Protein AF-A0A2N2H3G0-F1 (afdb_monomer_lite)

Structure (mmCIF, N/CA/C/O backbone):
data_AF-A0A2N2H3G0-F1
#
_entry.id   AF-A0A2N2H3G0-F1
#
loop_
_atom_site.group_PDB
_atom_site.id
_atom_site.type_symbol
_atom_site.label_atom_id
_atom_site.label_alt_id
_atom_site.label_comp_id
_atom_site.label_asym_id
_atom_site.label_entity_id
_atom_site.label_seq_id
_atom_site.pdbx_PDB_ins_code
_atom_site.Cartn_x
_atom_site.Cartn_y
_atom_site.Cartn_z
_atom_site.occupancy
_atom_site.B_iso_or_equiv
_atom_site.auth_seq_id
_atom_site.auth_comp_id
_atom_site.auth_asym_id
_atom_site.auth_atom_id
_atom_site.pdbx_PDB_model_num
ATOM 1 N N . MET A 1 1 ? 24.346 -6.626 -48.710 1.00 54.50 1 MET A N 1
ATOM 2 C CA . MET A 1 1 ? 23.182 -7.271 -48.057 1.00 54.50 1 MET A CA 1
ATOM 3 C C . MET A 1 1 ? 23.182 -7.089 -46.527 1.00 54.50 1 MET A C 1
ATOM 5 O O . MET A 1 1 ? 22.191 -6.611 -45.992 1.00 54.50 1 MET A O 1
ATOM 9 N N . PHE A 1 2 ? 24.304 -7.324 -45.831 1.00 54.75 2 PHE A N 1
ATOM 10 C CA . PHE A 1 2 ? 24.435 -7.220 -44.359 1.00 54.75 2 PHE A CA 1
ATOM 11 C C . PHE A 1 2 ? 24.051 -5.850 -43.740 1.00 54.75 2 PHE A C 1
ATOM 13 O O . PHE A 1 2 ? 23.330 -5.788 -42.749 1.00 54.75 2 PHE A O 1
ATOM 20 N N . ARG A 1 3 ? 24.437 -4.725 -44.366 1.00 60.06 3 ARG A N 1
ATOM 21 C CA . ARG A 1 3 ? 24.127 -3.359 -43.878 1.00 60.06 3 ARG A CA 1
ATOM 22 C C . ARG A 1 3 ? 22.628 -3.019 -43.811 1.00 60.06 3 ARG A C 1
ATOM 24 O O . ARG A 1 3 ? 22.236 -2.184 -43.002 1.00 60.06 3 ARG A O 1
ATOM 31 N N . TRP A 1 4 ? 21.796 -3.615 -44.666 1.00 61.97 4 TRP A N 1
ATOM 32 C CA . TRP A 1 4 ? 20.360 -3.303 -44.728 1.00 61.97 4 TRP A CA 1
ATOM 33 C C . TRP A 1 4 ? 19.578 -4.039 -43.633 1.00 61.97 4 TRP A C 1
ATOM 35 O O . TRP A 1 4 ? 18.729 -3.451 -42.970 1.00 61.97 4 TRP A O 1
ATOM 45 N N . ILE A 1 5 ? 19.964 -5.289 -43.367 1.00 63.38 5 ILE A N 1
ATOM 46 C CA . ILE A 1 5 ? 19.429 -6.121 -42.284 1.00 63.38 5 ILE A CA 1
ATOM 47 C C . ILE A 1 5 ? 19.729 -5.485 -40.917 1.00 63.38 5 ILE A C 1
ATOM 49 O O . ILE A 1 5 ? 18.815 -5.284 -40.122 1.00 63.38 5 ILE A O 1
ATOM 53 N N . VAL A 1 6 ? 20.971 -5.044 -40.680 1.00 63.66 6 VAL A N 1
ATOM 54 C CA . VAL A 1 6 ? 21.356 -4.327 -39.445 1.00 63.66 6 VAL A CA 1
ATOM 55 C C . VAL A 1 6 ? 20.538 -3.041 -39.251 1.00 63.66 6 VAL A C 1
ATOM 57 O O . VAL A 1 6 ? 20.084 -2.758 -38.144 1.00 63.66 6 VAL A O 1
ATOM 60 N N . ARG A 1 7 ? 20.274 -2.281 -40.325 1.00 66.69 7 ARG A N 1
ATOM 61 C CA . ARG A 1 7 ? 19.413 -1.084 -40.268 1.00 66.69 7 ARG A CA 1
ATOM 62 C C . ARG A 1 7 ? 17.965 -1.412 -39.903 1.00 66.69 7 ARG A C 1
ATOM 64 O O . ARG A 1 7 ? 17.345 -0.626 -39.192 1.00 66.69 7 ARG A O 1
ATOM 71 N N . LEU A 1 8 ? 17.422 -2.537 -40.368 1.00 66.00 8 LEU A N 1
ATOM 72 C CA . LEU A 1 8 ? 16.073 -2.974 -40.002 1.00 66.00 8 LEU A CA 1
ATOM 73 C C . LEU A 1 8 ? 15.983 -3.384 -38.529 1.00 66.00 8 LEU A C 1
ATOM 75 O O . LEU A 1 8 ? 15.052 -2.955 -37.850 1.00 66.00 8 LEU A O 1
ATOM 79 N N . PHE A 1 9 ? 16.956 -4.147 -38.020 1.00 64.31 9 PHE A N 1
ATOM 80 C CA . PHE A 1 9 ? 17.019 -4.498 -36.596 1.00 64.31 9 PHE A CA 1
ATOM 81 C C . PHE A 1 9 ? 17.152 -3.254 -35.714 1.00 64.31 9 PHE A C 1
ATOM 83 O O . PHE A 1 9 ? 16.414 -3.107 -34.742 1.00 64.31 9 PHE A O 1
ATOM 90 N N . TYR A 1 10 ? 18.009 -2.309 -36.105 1.00 70.88 10 TYR A N 1
ATOM 91 C CA . TYR A 1 10 ? 18.178 -1.049 -35.386 1.00 70.88 10 TYR A CA 1
ATOM 92 C C . TYR A 1 10 ? 16.898 -0.199 -35.386 1.00 70.88 10 TYR A C 1
ATOM 94 O O . TYR A 1 10 ? 16.475 0.270 -34.336 1.00 70.88 10 TYR A O 1
ATOM 102 N N . ARG A 1 11 ? 16.215 -0.061 -36.533 1.00 76.81 11 ARG A N 1
ATOM 103 C CA . ARG A 1 11 ? 14.926 0.655 -36.617 1.00 76.81 11 ARG A CA 1
ATOM 104 C C . ARG A 1 11 ? 13.838 0.006 -35.760 1.00 76.81 11 ARG A C 1
ATOM 106 O O . ARG A 1 11 ? 13.078 0.720 -35.114 1.00 76.81 11 ARG A O 1
ATOM 113 N N . LYS A 1 12 ? 13.771 -1.331 -35.732 1.00 79.06 12 LYS A N 1
ATOM 114 C CA . LYS A 1 12 ? 12.843 -2.062 -34.855 1.00 79.06 12 LYS A CA 1
ATOM 115 C C . LYS A 1 12 ? 13.166 -1.823 -33.376 1.00 79.06 12 LYS A C 1
ATOM 117 O O . LYS A 1 12 ? 12.241 -1.566 -32.613 1.00 79.06 12 LYS A O 1
ATOM 122 N N . LYS A 1 13 ? 14.449 -1.845 -32.985 1.00 78.62 13 LYS A N 1
ATOM 123 C CA . LYS A 1 13 ? 14.896 -1.533 -31.615 1.00 78.62 13 LYS A CA 1
ATOM 124 C C . LYS A 1 13 ? 14.513 -0.108 -31.204 1.00 78.62 13 LYS A C 1
ATOM 126 O O . LYS A 1 13 ? 13.869 0.061 -30.176 1.00 78.62 13 LYS A O 1
ATOM 131 N N . VAL A 1 14 ? 14.830 0.898 -32.025 1.00 82.62 14 VAL A N 1
ATOM 132 C CA . VAL A 1 14 ? 14.500 2.309 -31.740 1.00 82.62 14 VAL A CA 1
ATOM 133 C C . VAL A 1 14 ? 12.996 2.497 -31.550 1.00 82.62 14 VAL A C 1
ATOM 135 O O . VAL A 1 14 ? 12.582 3.010 -30.516 1.00 82.62 14 VAL A O 1
ATOM 138 N N . ARG A 1 15 ? 12.173 1.983 -32.473 1.00 84.56 15 ARG A N 1
ATOM 139 C CA . ARG A 1 15 ? 10.710 2.087 -32.367 1.00 84.56 15 ARG A CA 1
ATOM 140 C C . ARG A 1 15 ? 10.160 1.421 -31.102 1.00 84.56 15 ARG A C 1
ATOM 142 O O . ARG A 1 15 ? 9.230 1.939 -30.496 1.00 84.56 15 ARG A O 1
ATOM 149 N N . ARG A 1 16 ? 10.723 0.282 -30.680 1.00 84.75 16 ARG A N 1
ATOM 150 C CA . ARG A 1 16 ? 10.332 -0.361 -29.414 1.00 84.75 16 ARG A CA 1
ATOM 151 C C . ARG A 1 16 ? 10.679 0.505 -28.210 1.00 84.75 16 ARG A C 1
ATOM 153 O O . ARG A 1 16 ? 9.843 0.647 -27.328 1.00 84.75 16 ARG A O 1
ATOM 160 N N . ILE A 1 17 ? 11.873 1.093 -28.176 1.00 85.38 17 ILE A N 1
ATOM 161 C CA . ILE A 1 17 ? 12.280 1.996 -27.089 1.00 85.38 17 ILE A CA 1
ATOM 162 C C . ILE A 1 17 ? 11.361 3.224 -27.047 1.00 85.38 17 ILE A C 1
ATOM 164 O O . ILE A 1 17 ? 10.883 3.581 -25.976 1.00 85.38 17 ILE A O 1
ATOM 168 N N . GLU A 1 18 ? 11.045 3.821 -28.197 1.00 88.81 18 GLU A N 1
ATOM 169 C CA . GLU A 1 18 ? 10.088 4.932 -28.297 1.00 88.81 18 GLU A CA 1
ATOM 170 C C . GLU A 1 18 ? 8.696 4.537 -27.784 1.00 88.81 18 GLU A C 1
ATOM 172 O O . GLU A 1 18 ? 8.096 5.270 -26.997 1.00 88.81 18 GLU A O 1
ATOM 177 N N . ASN A 1 19 ? 8.203 3.352 -28.159 1.00 91.44 19 ASN A N 1
ATOM 178 C CA . ASN A 1 19 ? 6.940 2.822 -27.651 1.00 91.44 19 ASN A CA 1
ATOM 179 C C . ASN A 1 19 ? 6.975 2.588 -26.132 1.00 91.44 19 ASN A C 1
ATOM 181 O O . ASN A 1 19 ? 6.006 2.910 -25.454 1.00 91.44 19 ASN A O 1
ATOM 185 N N . MET A 1 20 ? 8.074 2.059 -25.583 1.00 92.12 20 MET A N 1
ATOM 186 C CA . MET A 1 20 ? 8.244 1.871 -24.135 1.00 92.12 20 MET A CA 1
ATOM 187 C C . MET A 1 20 ? 8.254 3.208 -23.385 1.00 92.12 20 MET A C 1
ATOM 189 O O . MET A 1 20 ? 7.587 3.340 -22.361 1.00 92.12 20 MET A O 1
ATOM 193 N N . SER A 1 21 ? 8.939 4.222 -23.916 1.00 91.50 21 SER A N 1
ATOM 194 C CA . SER A 1 21 ? 8.915 5.580 -23.361 1.00 91.50 21 SER A CA 1
ATOM 195 C C . SER A 1 21 ? 7.511 6.188 -23.407 1.00 91.50 21 SER A C 1
ATOM 197 O O . SER A 1 21 ? 7.057 6.771 -22.426 1.00 91.50 21 SER A O 1
ATOM 199 N N . ARG A 1 22 ? 6.783 6.004 -24.515 1.00 94.00 22 ARG A N 1
ATOM 200 C CA . ARG A 1 22 ? 5.390 6.453 -24.634 1.00 94.00 22 ARG A CA 1
ATOM 201 C C . ARG A 1 22 ? 4.460 5.697 -23.683 1.00 94.00 22 ARG A C 1
ATOM 203 O O . ARG A 1 22 ? 3.566 6.308 -23.110 1.00 94.00 22 ARG A O 1
ATOM 210 N N . ALA A 1 23 ? 4.681 4.401 -23.469 1.00 94.06 23 ALA A N 1
ATOM 211 C CA . ALA A 1 23 ? 3.927 3.626 -22.489 1.00 94.06 23 ALA A CA 1
ATOM 212 C C . ALA A 1 23 ? 4.139 4.172 -21.068 1.00 94.06 23 ALA A C 1
ATOM 214 O O . ALA A 1 23 ? 3.165 4.346 -20.347 1.00 94.06 23 ALA A O 1
ATOM 215 N N . LEU A 1 24 ? 5.372 4.527 -20.688 1.00 93.12 24 LEU A N 1
ATOM 216 C CA . LEU A 1 24 ? 5.650 5.178 -19.400 1.00 93.12 24 LEU A CA 1
ATOM 217 C C . LEU A 1 24 ? 4.935 6.529 -19.250 1.00 93.12 24 LEU A C 1
ATOM 219 O O . LEU A 1 24 ? 4.401 6.816 -18.182 1.00 93.12 24 LEU A O 1
ATOM 223 N N . GLN A 1 25 ? 4.876 7.336 -20.312 1.00 94.25 25 GLN A N 1
ATOM 224 C CA . GLN A 1 25 ? 4.127 8.599 -20.297 1.00 94.25 25 GLN A CA 1
ATOM 225 C C . GLN A 1 25 ? 2.622 8.370 -20.101 1.00 94.25 25 GLN A C 1
ATOM 227 O O . GLN A 1 25 ? 2.011 9.037 -19.270 1.00 94.25 25 GLN A O 1
ATOM 232 N N . LEU A 1 26 ? 2.038 7.403 -20.816 1.00 95.31 26 LEU A N 1
ATOM 233 C CA . LEU A 1 26 ? 0.625 7.034 -20.671 1.00 95.31 26 LEU A CA 1
ATOM 234 C C . LEU A 1 26 ? 0.316 6.513 -19.261 1.00 95.31 26 LEU A C 1
ATOM 236 O O . LEU A 1 26 ? -0.705 6.878 -18.685 1.00 95.31 26 LEU A O 1
ATOM 240 N N . ILE A 1 27 ? 1.229 5.729 -18.678 1.00 93.75 27 ILE A N 1
ATOM 241 C CA . ILE A 1 27 ? 1.143 5.291 -17.280 1.00 93.75 27 ILE A CA 1
ATOM 242 C C . ILE A 1 27 ? 1.094 6.503 -16.338 1.00 93.75 27 ILE A C 1
ATOM 244 O O . ILE A 1 27 ? 0.202 6.580 -15.496 1.00 93.75 27 ILE A O 1
ATOM 248 N N . GLY A 1 28 ? 1.999 7.474 -16.506 1.00 88.69 28 GLY A N 1
ATOM 249 C CA . GLY A 1 28 ? 2.005 8.706 -15.706 1.00 88.69 28 GLY A CA 1
ATOM 250 C C . GLY A 1 28 ? 0.731 9.547 -15.862 1.00 88.69 28 GLY A C 1
ATOM 251 O O . GLY A 1 28 ? 0.326 10.233 -14.930 1.00 88.69 28 GLY A O 1
ATOM 252 N N . GLN A 1 29 ? 0.063 9.448 -17.013 1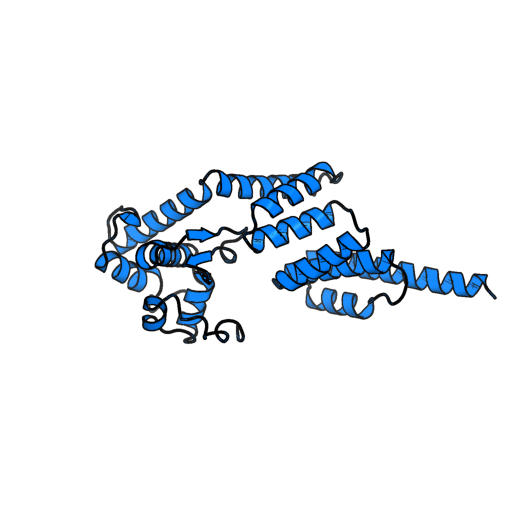.00 93.44 29 GLN A N 1
ATOM 253 C CA . GLN A 1 29 ? -1.222 10.094 -17.306 1.00 93.44 29 GLN A CA 1
ATOM 254 C C . GLN A 1 29 ? -2.443 9.264 -16.874 1.00 93.44 29 GLN A C 1
ATOM 256 O O . GLN A 1 29 ? -3.572 9.684 -17.113 1.00 93.44 29 GLN A O 1
ATOM 261 N N . LYS A 1 30 ? -2.234 8.095 -16.250 1.00 92.19 30 LYS A N 1
ATOM 262 C CA . LYS A 1 30 ? -3.277 7.135 -15.847 1.00 92.19 30 LYS A CA 1
ATOM 263 C C . LYS A 1 30 ? -4.108 6.555 -17.005 1.00 92.19 30 LYS A C 1
ATOM 265 O O . LYS A 1 30 ? -5.134 5.923 -16.764 1.00 92.19 30 LYS A O 1
ATOM 270 N N . ASP A 1 31 ? -3.638 6.654 -18.250 1.00 95.25 31 ASP A N 1
ATOM 271 C CA . ASP A 1 31 ? -4.231 5.942 -19.392 1.00 95.25 31 ASP A CA 1
ATOM 272 C C . ASP A 1 31 ? -3.681 4.507 -19.471 1.00 95.25 31 ASP A C 1
ATOM 274 O O . ASP A 1 31 ? -2.874 4.136 -20.333 1.00 95.25 31 ASP A O 1
ATOM 278 N N . LEU A 1 32 ? -4.106 3.685 -18.507 1.00 94.38 32 LEU A N 1
ATOM 279 C CA . LEU A 1 32 ? -3.627 2.310 -18.349 1.00 94.38 32 LEU A CA 1
ATOM 280 C C . LEU A 1 32 ? -4.038 1.417 -19.529 1.00 94.38 32 LEU A C 1
ATOM 282 O O . LEU A 1 32 ? -3.293 0.518 -19.921 1.00 94.38 32 LEU A O 1
ATOM 286 N N . ARG A 1 33 ? -5.186 1.680 -20.163 1.00 94.44 33 ARG A N 1
ATOM 287 C CA . ARG A 1 33 ? -5.648 0.879 -21.303 1.00 94.44 33 ARG A CA 1
ATOM 288 C C . ARG A 1 33 ? -4.727 1.046 -22.510 1.00 94.44 33 ARG A C 1
ATOM 290 O O . ARG A 1 33 ? -4.294 0.044 -23.085 1.00 94.44 33 ARG A O 1
ATOM 297 N N . ALA A 1 34 ? -4.413 2.288 -22.884 1.00 93.25 34 ALA A N 1
ATOM 298 C CA . ALA A 1 34 ? -3.509 2.551 -23.999 1.00 93.25 34 ALA A CA 1
ATOM 299 C C . ALA A 1 34 ? -2.077 2.096 -23.681 1.00 93.25 34 ALA A C 1
ATOM 301 O O . ALA A 1 34 ? -1.415 1.507 -24.540 1.00 93.25 34 ALA A O 1
ATOM 302 N N . ALA A 1 35 ? -1.616 2.302 -22.441 1.00 94.25 35 ALA A N 1
ATOM 303 C CA . ALA A 1 35 ? -0.314 1.817 -21.994 1.00 94.25 35 ALA A CA 1
ATOM 304 C C . ALA A 1 35 ? -0.197 0.290 -22.128 1.00 94.25 35 ALA A C 1
ATOM 306 O O . ALA A 1 35 ? 0.764 -0.203 -22.720 1.00 94.25 35 ALA A O 1
ATOM 307 N N . GLY A 1 36 ? -1.190 -0.461 -21.641 1.00 92.75 36 GLY A N 1
ATOM 308 C CA . GLY A 1 36 ? -1.209 -1.922 -21.701 1.00 92.75 36 GLY A CA 1
ATOM 309 C C . GLY A 1 36 ? -1.161 -2.462 -23.133 1.00 92.75 36 GLY A C 1
ATOM 310 O O . GLY A 1 36 ? -0.365 -3.358 -23.421 1.00 92.75 36 GLY A O 1
ATOM 311 N N . ALA A 1 37 ? -1.948 -1.881 -24.047 1.00 93.38 37 ALA A N 1
ATOM 312 C CA . ALA A 1 37 ? -1.927 -2.251 -25.464 1.00 93.38 37 ALA A CA 1
ATOM 313 C C . ALA A 1 37 ? -0.542 -2.020 -26.090 1.00 93.38 37 ALA A C 1
ATOM 315 O O . ALA A 1 37 ? 0.031 -2.923 -26.705 1.00 93.38 37 ALA A O 1
ATOM 316 N N . LEU A 1 38 ? 0.047 -0.845 -25.849 1.00 92.75 38 LEU A N 1
ATOM 317 C CA . LEU A 1 38 ? 1.351 -0.483 -26.396 1.00 92.75 38 LEU A CA 1
ATOM 318 C C . LEU A 1 38 ? 2.486 -1.369 -25.857 1.00 92.75 38 LEU A C 1
ATOM 320 O O . LEU A 1 38 ? 3.419 -1.706 -26.596 1.00 92.75 38 LEU A O 1
ATOM 324 N N . ILE A 1 39 ? 2.402 -1.776 -24.585 1.00 92.44 39 ILE A N 1
ATOM 325 C CA . ILE A 1 39 ? 3.347 -2.714 -23.966 1.00 92.44 39 ILE A CA 1
ATOM 326 C C . ILE A 1 39 ? 3.264 -4.086 -24.640 1.00 92.44 39 ILE A C 1
ATOM 328 O O . ILE A 1 39 ? 4.301 -4.641 -25.007 1.00 92.44 39 ILE A O 1
ATOM 332 N N . GLN A 1 40 ? 2.054 -4.615 -24.848 1.00 89.81 40 GLN A N 1
ATOM 333 C CA . GLN A 1 40 ? 1.846 -5.918 -25.493 1.00 89.81 40 GLN A CA 1
ATOM 334 C C . GLN A 1 40 ? 2.380 -5.942 -26.932 1.00 89.81 40 GLN A C 1
ATOM 336 O O . GLN A 1 40 ? 3.105 -6.864 -27.307 1.00 89.81 40 GLN A O 1
ATOM 341 N N . GLU A 1 41 ? 2.097 -4.901 -27.718 1.00 87.31 41 GLU A N 1
ATOM 342 C CA . GLU A 1 41 ? 2.572 -4.769 -29.105 1.00 87.31 41 GLU A CA 1
ATOM 343 C C . GLU A 1 41 ? 4.100 -4.680 -29.221 1.00 87.31 41 GLU A C 1
ATOM 345 O O . GLU A 1 41 ? 4.684 -5.019 -30.251 1.00 87.31 41 GLU A O 1
ATOM 350 N N . SER A 1 42 ? 4.760 -4.217 -28.161 1.00 85.19 42 SER A N 1
ATOM 351 C CA . SER A 1 42 ? 6.193 -3.926 -28.155 1.00 85.19 42 SER A CA 1
ATOM 352 C C . SER A 1 42 ? 7.030 -5.015 -27.483 1.00 85.19 42 SER A C 1
ATOM 354 O O . SER A 1 42 ? 8.211 -4.787 -27.208 1.00 85.19 42 SER A O 1
ATOM 356 N N . ARG A 1 43 ? 6.450 -6.198 -27.231 1.00 84.19 43 ARG A N 1
ATOM 357 C CA . ARG A 1 43 ? 7.144 -7.328 -26.602 1.00 84.19 43 ARG A CA 1
ATOM 358 C C . ARG A 1 43 ? 8.424 -7.686 -27.377 1.00 84.19 43 ARG A C 1
ATOM 360 O O . ARG A 1 43 ? 8.346 -8.073 -28.547 1.00 84.19 43 ARG A O 1
ATOM 367 N N . PRO A 1 44 ? 9.612 -7.583 -26.758 1.00 79.25 44 PRO A N 1
ATOM 368 C CA . PRO A 1 44 ? 10.858 -7.917 -27.428 1.00 79.25 44 PRO A CA 1
ATOM 369 C C . PRO A 1 44 ? 11.023 -9.439 -27.521 1.00 79.25 44 PRO A C 1
ATOM 371 O O . PRO A 1 44 ? 10.780 -10.166 -26.560 1.00 79.25 44 PRO A O 1
ATOM 374 N N . SER A 1 45 ? 11.458 -9.916 -28.686 1.00 72.19 45 SER A N 1
ATOM 375 C CA . SER A 1 45 ? 11.873 -11.308 -28.918 1.00 72.19 45 SER A CA 1
ATOM 376 C C . SER A 1 45 ? 13.395 -11.480 -28.902 1.00 72.19 45 SER A C 1
ATOM 378 O O . SER A 1 45 ? 13.893 -12.600 -28.899 1.00 72.19 45 SER A O 1
ATOM 380 N N . GLU A 1 46 ? 14.140 -10.375 -28.933 1.00 64.00 46 GLU A N 1
ATOM 381 C CA . GLU A 1 46 ? 15.577 -10.338 -29.190 1.00 64.00 46 GLU A CA 1
ATOM 382 C C . GLU A 1 46 ? 16.194 -9.203 -28.351 1.00 64.00 46 GLU A C 1
ATOM 384 O O . GLU A 1 46 ? 15.595 -8.131 -28.258 1.00 64.00 46 GLU A O 1
ATOM 389 N N . PHE A 1 47 ? 17.392 -9.437 -27.795 1.00 67.31 47 PHE A N 1
ATOM 390 C CA . PHE A 1 47 ? 18.219 -8.542 -26.955 1.00 67.31 47 PHE A CA 1
ATOM 391 C C . PHE A 1 47 ? 17.837 -8.419 -25.463 1.00 67.31 47 PHE A C 1
ATOM 393 O O . PHE A 1 47 ? 16.718 -8.067 -25.102 1.00 67.31 47 PHE A O 1
ATOM 400 N N . LEU A 1 48 ? 18.826 -8.651 -24.584 1.00 68.88 48 LEU A N 1
ATOM 401 C CA . LEU A 1 48 ? 18.669 -8.599 -23.120 1.00 68.88 48 LEU A CA 1
ATOM 402 C C . LEU A 1 48 ? 18.352 -7.190 -22.591 1.00 68.88 48 LEU A C 1
ATOM 404 O O . LEU A 1 48 ? 17.549 -7.058 -21.675 1.00 68.88 48 LEU A O 1
ATOM 408 N N . GLU A 1 49 ? 18.943 -6.141 -23.171 1.00 72.06 49 GLU A N 1
ATOM 409 C CA . GLU A 1 49 ? 18.669 -4.744 -22.783 1.00 72.06 49 GLU A CA 1
ATOM 410 C C . GLU A 1 49 ? 17.224 -4.332 -23.089 1.00 72.06 49 GLU A C 1
ATOM 412 O O . GLU A 1 49 ? 16.561 -3.700 -22.270 1.00 72.06 49 GLU A O 1
ATOM 417 N N . ASP A 1 50 ? 16.721 -4.718 -24.265 1.00 80.69 50 ASP A N 1
ATOM 418 C CA . ASP A 1 50 ? 15.334 -4.466 -24.659 1.00 80.69 50 ASP A CA 1
ATOM 419 C C . ASP A 1 50 ? 14.387 -5.218 -23.712 1.00 80.69 50 ASP A C 1
ATOM 421 O O . ASP A 1 50 ? 13.349 -4.691 -23.313 1.00 80.69 50 ASP A O 1
ATOM 425 N N . LEU A 1 51 ? 14.772 -6.434 -23.313 1.00 86.81 51 LEU A N 1
ATOM 426 C CA . LEU A 1 51 ? 14.023 -7.264 -22.380 1.00 86.81 51 LEU A CA 1
ATOM 427 C C . LEU A 1 51 ? 14.009 -6.681 -20.956 1.00 86.81 51 LEU A C 1
ATOM 429 O O . LEU A 1 51 ? 12.967 -6.715 -20.303 1.00 86.81 51 LEU A O 1
ATOM 433 N N . SER A 1 52 ? 15.122 -6.112 -20.482 1.00 92.00 52 SER A N 1
ATOM 434 C CA . SER A 1 52 ? 15.204 -5.502 -19.149 1.00 92.00 52 SER A CA 1
ATOM 435 C C . SER A 1 52 ? 14.365 -4.223 -19.051 1.00 92.00 52 SER A C 1
ATOM 437 O O . SER A 1 52 ? 13.601 -4.072 -18.096 1.00 92.00 52 SER A O 1
ATOM 439 N N . LEU A 1 53 ? 14.407 -3.357 -20.075 1.00 92.06 53 LEU A N 1
ATOM 440 C CA . LEU A 1 53 ? 13.523 -2.191 -20.174 1.00 92.06 53 LEU A CA 1
ATOM 441 C C . LEU A 1 53 ? 12.054 -2.615 -20.278 1.00 92.06 53 LEU A C 1
ATOM 443 O O . LEU A 1 53 ? 11.210 -2.061 -19.577 1.00 92.06 53 LEU A O 1
ATOM 447 N N . TYR A 1 54 ? 11.747 -3.608 -21.116 1.00 93.44 54 TYR A N 1
ATOM 448 C CA . TYR A 1 54 ? 10.389 -4.128 -21.255 1.00 93.44 54 TYR A CA 1
ATOM 449 C C . TYR A 1 54 ? 9.831 -4.601 -19.912 1.00 93.44 54 TYR A C 1
ATOM 451 O O . TYR A 1 54 ? 8.751 -4.167 -19.523 1.00 93.44 54 TYR A O 1
ATOM 459 N N . TYR A 1 55 ? 10.571 -5.432 -19.170 1.00 95.50 55 TYR A N 1
ATOM 460 C CA . TYR A 1 55 ? 10.123 -5.898 -17.858 1.00 95.50 55 TYR A CA 1
ATOM 461 C C . TYR A 1 55 ? 9.990 -4.765 -16.840 1.00 95.50 55 TYR A C 1
ATOM 463 O O . TYR A 1 55 ? 9.049 -4.786 -16.051 1.00 95.50 55 TYR A O 1
ATOM 471 N N . PHE A 1 56 ? 10.848 -3.743 -16.892 1.00 96.69 56 PHE A N 1
ATOM 472 C CA . PHE A 1 56 ? 10.683 -2.561 -16.049 1.00 96.69 56 PHE A CA 1
ATOM 473 C C . PHE A 1 56 ? 9.359 -1.838 -16.339 1.00 96.69 56 PHE A C 1
ATOM 475 O O . PHE A 1 56 ? 8.580 -1.603 -15.416 1.00 96.69 56 PHE A O 1
ATOM 482 N N . VAL A 1 57 ? 9.063 -1.536 -17.609 1.00 96.38 57 VAL A N 1
ATOM 483 C CA . VAL A 1 57 ? 7.813 -0.857 -18.000 1.00 96.38 57 VAL A CA 1
ATOM 484 C C . VAL A 1 57 ? 6.593 -1.715 -17.667 1.00 96.38 57 VAL A C 1
ATOM 486 O O . VAL A 1 57 ? 5.589 -1.206 -17.173 1.00 96.38 57 VAL A O 1
ATOM 489 N N . ARG A 1 58 ? 6.686 -3.032 -17.871 1.00 96.19 58 ARG A N 1
ATOM 490 C CA . ARG A 1 58 ? 5.620 -3.974 -17.516 1.00 96.19 58 ARG A CA 1
ATOM 491 C C . ARG A 1 58 ? 5.391 -4.019 -16.008 1.00 96.19 58 ARG A C 1
ATOM 493 O O . ARG A 1 58 ? 4.245 -4.005 -15.582 1.00 96.19 58 ARG A O 1
ATOM 500 N N . GLY A 1 59 ? 6.457 -4.012 -15.212 1.00 97.12 59 GLY A N 1
ATOM 501 C CA . GLY A 1 59 ? 6.383 -3.929 -13.755 1.00 97.12 59 GLY A CA 1
ATOM 502 C C . GLY A 1 59 ? 5.764 -2.620 -13.266 1.00 97.12 59 GLY A C 1
ATOM 503 O O . GLY A 1 59 ? 4.873 -2.653 -12.426 1.00 97.12 59 GLY A O 1
ATOM 504 N N . ARG A 1 60 ? 6.153 -1.475 -13.851 1.00 96.62 60 ARG A N 1
ATOM 505 C CA . ARG A 1 60 ? 5.505 -0.172 -13.599 1.00 96.62 60 ARG A CA 1
ATOM 506 C C . ARG A 1 60 ? 4.013 -0.210 -13.888 1.00 96.62 60 ARG A C 1
ATOM 508 O O . ARG A 1 60 ? 3.233 0.283 -13.088 1.00 96.62 60 ARG A O 1
ATOM 515 N N . PHE A 1 61 ? 3.630 -0.783 -15.023 1.00 96.88 61 PHE A N 1
ATOM 516 C CA . PHE A 1 61 ? 2.231 -0.908 -15.404 1.00 96.88 61 PHE A CA 1
ATOM 517 C C . PHE A 1 61 ? 1.437 -1.740 -14.388 1.00 96.88 61 PHE A C 1
ATOM 519 O O . PHE A 1 61 ? 0.405 -1.284 -13.916 1.00 96.88 61 PHE A O 1
ATOM 526 N N . GLN A 1 62 ? 1.949 -2.913 -13.994 1.00 96.94 62 GLN A N 1
ATOM 527 C CA . GLN A 1 62 ? 1.294 -3.760 -12.987 1.00 96.94 62 GLN A CA 1
ATOM 528 C C . GLN A 1 62 ? 1.181 -3.062 -11.624 1.00 96.94 62 GLN A C 1
ATOM 530 O O . GLN A 1 62 ? 0.145 -3.160 -10.978 1.00 96.94 62 GLN A O 1
ATOM 535 N N . LEU A 1 63 ? 2.202 -2.296 -11.219 1.00 94.62 63 LEU A N 1
ATOM 536 C CA . LEU A 1 63 ? 2.171 -1.522 -9.974 1.00 94.62 63 LEU A CA 1
ATOM 537 C C . LEU A 1 63 ? 1.014 -0.511 -9.958 1.00 94.62 63 LEU A C 1
ATOM 539 O O . LEU A 1 63 ? 0.366 -0.320 -8.934 1.00 94.62 63 LEU A O 1
ATOM 543 N N . GLU A 1 64 ? 0.748 0.124 -11.096 1.00 93.50 64 GLU A N 1
ATOM 544 C CA . GLU A 1 64 ? -0.322 1.117 -11.255 1.00 93.50 64 GLU A CA 1
ATOM 545 C C . GLU A 1 64 ? -1.701 0.465 -11.396 1.00 93.50 64 GLU A C 1
ATOM 547 O O . GLU A 1 64 ? -2.705 1.074 -11.039 1.00 93.50 64 GLU A O 1
ATOM 552 N N . CYS A 1 65 ? -1.743 -0.787 -11.857 1.00 91.88 65 CYS A N 1
ATOM 553 C CA . CYS A 1 65 ? -2.925 -1.647 -11.814 1.00 91.88 65 CYS A CA 1
ATOM 554 C C . CYS A 1 65 ? -3.177 -2.277 -10.435 1.00 91.88 65 CYS A C 1
ATOM 556 O O . CYS A 1 65 ? -4.147 -3.009 -10.304 1.00 91.88 65 CYS A O 1
ATOM 558 N N . LEU A 1 66 ? -2.341 -2.003 -9.424 1.00 89.94 66 LEU A N 1
ATOM 559 C CA . LEU A 1 66 ? -2.411 -2.611 -8.084 1.00 89.94 66 LEU A CA 1
ATOM 560 C C . LEU A 1 66 ? -2.138 -4.127 -8.048 1.00 89.94 66 LEU A C 1
ATOM 562 O O . LEU A 1 66 ? -2.363 -4.771 -7.030 1.00 89.94 66 LEU A O 1
ATOM 566 N N . GLU A 1 67 ? -1.564 -4.683 -9.113 1.00 93.25 67 GLU A N 1
ATOM 567 C CA . GLU A 1 67 ? -1.157 -6.088 -9.219 1.00 93.25 67 GLU A CA 1
ATOM 568 C C . GLU A 1 67 ? 0.245 -6.261 -8.610 1.00 93.25 67 GLU A C 1
ATOM 570 O O . GLU A 1 67 ? 1.248 -6.416 -9.319 1.00 93.25 67 GLU A O 1
ATOM 575 N N . LEU A 1 68 ? 0.345 -6.125 -7.283 1.00 92.88 68 LEU A N 1
ATOM 576 C CA . LEU A 1 68 ? 1.612 -5.907 -6.573 1.00 92.88 68 LEU A CA 1
ATOM 577 C C . LEU A 1 68 ? 2.602 -7.076 -6.710 1.00 92.88 68 LEU A C 1
ATOM 579 O O . LEU A 1 68 ? 3.789 -6.851 -6.946 1.00 92.88 68 LEU A O 1
ATOM 583 N N . GLU A 1 69 ? 2.145 -8.323 -6.626 1.00 93.12 69 GLU A N 1
ATOM 584 C CA . GLU A 1 69 ? 2.990 -9.514 -6.777 1.00 93.12 69 GLU A CA 1
ATOM 585 C C . GLU A 1 69 ? 3.531 -9.635 -8.207 1.00 93.12 69 GLU A C 1
ATOM 587 O O . GLU A 1 69 ? 4.710 -9.938 -8.428 1.00 93.12 69 GLU A O 1
ATOM 592 N N . ALA A 1 70 ? 2.682 -9.352 -9.200 1.00 94.75 70 ALA A N 1
ATOM 593 C CA . ALA A 1 70 ? 3.087 -9.333 -10.599 1.00 94.75 70 ALA A CA 1
ATOM 594 C C . ALA A 1 70 ? 4.087 -8.197 -10.862 1.00 94.75 70 ALA A C 1
ATOM 596 O O . ALA A 1 70 ? 5.096 -8.403 -11.546 1.00 94.75 70 ALA A O 1
ATOM 597 N N . ALA A 1 71 ? 3.842 -7.014 -10.294 1.00 97.06 71 ALA A N 1
ATOM 598 C CA . ALA A 1 71 ? 4.748 -5.877 -10.364 1.00 97.06 71 ALA A CA 1
ATOM 599 C C . ALA A 1 71 ? 6.121 -6.224 -9.779 1.00 97.06 71 ALA A C 1
ATOM 601 O O . ALA A 1 71 ? 7.136 -6.051 -10.459 1.00 97.06 71 ALA A O 1
ATOM 602 N N . GLU A 1 72 ? 6.158 -6.783 -8.567 1.00 97.19 72 GLU A N 1
ATOM 603 C CA . GLU A 1 72 ? 7.383 -7.234 -7.904 1.00 97.19 72 GLU A CA 1
ATOM 604 C C . GLU A 1 72 ? 8.159 -8.226 -8.782 1.00 97.19 72 GLU A C 1
ATOM 606 O O . GLU A 1 72 ? 9.369 -8.071 -8.981 1.00 97.19 72 GLU A O 1
ATOM 611 N N . CYS A 1 73 ? 7.471 -9.216 -9.358 1.00 97.50 73 CYS A N 1
ATOM 612 C CA . CYS A 1 73 ? 8.080 -10.213 -10.233 1.00 97.50 73 CYS A CA 1
ATOM 613 C C . CYS A 1 73 ? 8.759 -9.571 -11.456 1.00 97.50 73 CYS A C 1
ATOM 615 O O . CYS A 1 73 ? 9.941 -9.816 -11.717 1.00 97.50 73 CYS A O 1
ATOM 617 N N . TYR A 1 74 ? 8.048 -8.706 -12.188 1.00 97.19 74 TYR A N 1
ATOM 618 C CA . TYR A 1 74 ? 8.595 -8.067 -13.389 1.00 97.19 74 TYR A CA 1
ATOM 619 C C . TYR A 1 74 ? 9.725 -7.082 -13.079 1.00 97.19 74 TYR A C 1
ATOM 621 O O . TYR A 1 74 ? 10.724 -7.045 -13.800 1.00 97.19 74 TYR A O 1
ATOM 629 N N . LEU A 1 75 ? 9.617 -6.313 -11.997 1.00 97.88 75 LEU A N 1
ATOM 630 C CA . LEU A 1 75 ? 10.673 -5.385 -11.597 1.00 97.88 75 LEU A CA 1
ATOM 631 C C . LEU A 1 75 ? 11.947 -6.135 -11.164 1.00 97.88 75 LEU A C 1
ATOM 633 O O . LEU A 1 75 ? 13.051 -5.746 -11.552 1.00 97.88 75 LEU A O 1
ATOM 637 N N . ASN A 1 76 ? 11.818 -7.256 -10.447 1.00 97.44 76 ASN A N 1
ATOM 638 C CA . ASN A 1 76 ? 12.959 -8.118 -10.120 1.00 97.44 76 ASN A CA 1
ATOM 639 C C . ASN A 1 76 ? 13.573 -8.774 -11.368 1.00 97.44 76 ASN A C 1
ATOM 641 O O . ASN A 1 76 ? 14.797 -8.867 -11.473 1.00 97.44 76 ASN A O 1
ATOM 645 N N . ALA A 1 77 ? 12.758 -9.168 -12.353 1.00 95.94 77 ALA A N 1
ATOM 646 C CA . ALA A 1 77 ? 13.263 -9.655 -13.636 1.00 95.94 77 ALA A CA 1
ATOM 647 C C . ALA A 1 77 ? 14.078 -8.575 -14.372 1.00 95.94 77 ALA A C 1
ATOM 649 O O . ALA A 1 77 ? 15.175 -8.852 -14.860 1.00 95.94 77 ALA A O 1
ATOM 650 N N . ALA A 1 78 ? 13.599 -7.327 -14.396 1.00 96.06 78 ALA A N 1
ATOM 651 C CA . ALA A 1 78 ? 14.342 -6.203 -14.967 1.00 96.06 78 ALA A CA 1
ATOM 652 C C . ALA A 1 78 ? 15.691 -5.980 -14.258 1.00 96.06 78 ALA A C 1
ATOM 654 O O . ALA A 1 78 ? 16.719 -5.811 -14.921 1.00 96.06 78 ALA A O 1
ATOM 655 N N . PHE A 1 79 ? 15.701 -6.040 -12.921 1.00 96.12 79 PHE A N 1
ATOM 656 C CA . PHE A 1 79 ? 16.916 -5.940 -12.107 1.00 96.12 79 PHE A CA 1
ATOM 657 C C . PHE A 1 79 ? 17.939 -7.036 -12.438 1.00 96.12 79 PHE A C 1
ATOM 659 O O . PHE A 1 79 ? 19.129 -6.746 -12.618 1.00 96.12 79 PHE A O 1
ATOM 666 N N . ALA A 1 80 ? 17.478 -8.289 -12.528 1.00 94.81 80 ALA A N 1
ATOM 667 C CA . ALA A 1 80 ? 18.304 -9.455 -12.837 1.00 94.81 80 ALA A CA 1
ATOM 668 C C . ALA A 1 80 ? 18.908 -9.377 -14.248 1.00 94.81 80 ALA A C 1
ATOM 670 O O . ALA A 1 80 ? 20.043 -9.794 -14.461 1.00 94.81 80 ALA A O 1
ATOM 671 N N . LEU A 1 81 ? 18.186 -8.768 -15.191 1.00 93.50 81 LEU A N 1
ATOM 672 C CA . LEU A 1 81 ? 18.647 -8.508 -16.557 1.00 93.50 81 LEU A CA 1
ATOM 673 C C . LEU A 1 81 ? 19.518 -7.243 -16.687 1.00 93.50 81 LEU A C 1
ATOM 675 O O . LEU A 1 81 ? 19.845 -6.829 -17.798 1.00 93.50 81 LEU A O 1
ATOM 679 N N . GLY A 1 82 ? 19.904 -6.622 -15.569 1.00 92.25 82 GLY A N 1
ATOM 680 C CA . GLY A 1 82 ? 20.877 -5.530 -15.540 1.00 92.25 82 GLY A CA 1
ATOM 681 C C . GLY A 1 82 ? 20.291 -4.122 -15.648 1.00 92.25 82 GLY A C 1
ATOM 682 O O . GLY A 1 82 ? 21.053 -3.161 -15.750 1.00 92.25 82 GLY A O 1
ATOM 683 N N . PHE A 1 83 ? 18.968 -3.945 -15.580 1.00 93.00 83 PHE A N 1
ATOM 684 C CA . PHE A 1 83 ? 18.392 -2.606 -15.459 1.00 93.00 83 PHE A CA 1
ATOM 685 C C . PHE A 1 83 ? 18.685 -2.066 -14.048 1.00 93.00 83 PHE A C 1
ATOM 687 O O . PHE A 1 83 ? 18.181 -2.593 -13.066 1.00 93.00 83 PHE A O 1
ATOM 694 N N . ARG A 1 84 ? 19.556 -1.055 -13.915 1.00 91.75 84 ARG A N 1
ATOM 695 C CA . ARG A 1 84 ? 20.036 -0.527 -12.614 1.00 91.75 84 ARG A CA 1
ATOM 696 C C . ARG A 1 84 ? 19.814 0.981 -12.466 1.00 91.75 84 ARG A C 1
ATOM 698 O O . ARG A 1 84 ? 20.676 1.699 -11.971 1.00 91.75 84 ARG A O 1
ATOM 705 N N . ARG A 1 85 ? 18.668 1.471 -12.944 1.00 91.06 85 ARG A N 1
ATOM 706 C CA . ARG A 1 85 ? 18.318 2.900 -12.896 1.00 91.06 85 ARG A CA 1
ATOM 707 C C . ARG A 1 85 ? 17.614 3.279 -11.583 1.00 91.06 85 ARG A C 1
ATOM 709 O O . ARG A 1 85 ? 16.895 2.435 -11.050 1.00 91.06 85 ARG A O 1
ATOM 716 N N . PRO A 1 86 ? 17.737 4.534 -11.106 1.00 92.44 86 PRO A N 1
ATOM 717 C CA . PRO A 1 86 ? 17.016 5.036 -9.926 1.00 92.44 86 PRO A CA 1
ATOM 718 C C . PRO A 1 86 ? 15.512 4.747 -9.970 1.00 92.44 86 PRO A C 1
ATOM 720 O O . PRO A 1 86 ? 14.965 4.203 -9.014 1.00 92.44 86 PRO A O 1
ATOM 723 N N . ALA A 1 87 ? 14.879 4.971 -11.126 1.00 91.81 87 ALA A N 1
ATOM 724 C CA . ALA A 1 87 ? 13.462 4.697 -11.353 1.00 91.81 87 ALA A CA 1
ATOM 725 C C . ALA A 1 87 ? 13.046 3.239 -11.063 1.00 91.81 87 ALA A C 1
ATOM 727 O O . ALA A 1 87 ? 11.926 2.992 -10.609 1.00 91.81 87 ALA A O 1
ATOM 728 N N . LEU A 1 88 ? 13.933 2.257 -11.279 1.00 95.38 88 LEU A N 1
ATOM 729 C CA . LEU A 1 88 ? 13.658 0.866 -10.906 1.00 95.38 88 LEU A CA 1
ATOM 730 C C . LEU A 1 88 ? 13.610 0.701 -9.391 1.00 95.38 88 LEU A C 1
ATOM 732 O O . LEU A 1 88 ? 12.680 0.085 -8.881 1.00 95.38 88 LEU A O 1
ATOM 736 N N . PHE A 1 89 ? 14.599 1.247 -8.685 1.00 96.50 89 PHE A N 1
ATOM 737 C CA . PHE A 1 89 ? 14.675 1.165 -7.229 1.00 96.50 89 PHE A CA 1
ATOM 738 C C . PHE A 1 89 ? 13.514 1.901 -6.565 1.00 96.50 89 PHE A C 1
ATOM 740 O O . PHE A 1 89 ? 12.919 1.361 -5.640 1.00 96.50 89 PHE A O 1
ATOM 747 N N . LEU A 1 90 ? 13.124 3.064 -7.097 1.00 94.69 90 LEU A N 1
ATOM 748 C CA . LEU A 1 90 ? 11.910 3.768 -6.689 1.00 94.69 90 LEU A CA 1
ATOM 749 C C . LEU A 1 90 ? 10.676 2.868 -6.846 1.00 94.69 90 LEU A C 1
ATOM 751 O O . LEU A 1 90 ? 9.885 2.726 -5.922 1.00 94.69 90 LEU A O 1
ATOM 755 N N . SER A 1 91 ? 10.533 2.211 -7.996 1.00 95.44 91 SER A N 1
ATOM 756 C CA . SER A 1 91 ? 9.369 1.364 -8.289 1.00 95.44 91 SER A CA 1
ATOM 757 C C . SER A 1 91 ? 9.317 0.103 -7.434 1.00 95.44 91 SER A C 1
ATOM 759 O O . SER A 1 91 ? 8.252 -0.253 -6.940 1.00 95.44 91 SER A O 1
ATOM 761 N N . LEU A 1 92 ? 10.460 -0.555 -7.225 1.00 96.75 92 LEU A N 1
ATOM 762 C CA . LEU A 1 92 ? 10.566 -1.678 -6.296 1.00 96.75 92 LEU A CA 1
ATOM 763 C C . LEU A 1 92 ? 10.281 -1.224 -4.864 1.00 96.75 92 LEU A C 1
ATOM 765 O O . LEU A 1 92 ? 9.532 -1.893 -4.166 1.00 96.75 92 LEU A O 1
ATOM 769 N N . GLY A 1 93 ? 10.829 -0.083 -4.438 1.00 95.44 93 GLY A N 1
ATOM 770 C CA . GLY A 1 93 ? 10.606 0.472 -3.105 1.00 95.44 93 GLY A CA 1
ATOM 771 C C . GLY A 1 93 ? 9.131 0.766 -2.842 1.00 95.44 93 GLY A C 1
ATOM 772 O O . GLY A 1 93 ? 8.592 0.319 -1.833 1.00 95.44 93 GLY A O 1
ATOM 773 N N . LEU A 1 94 ? 8.455 1.420 -3.791 1.00 94.31 94 LEU A N 1
ATOM 774 C CA . LEU A 1 94 ? 7.006 1.630 -3.759 1.00 94.31 94 LEU A CA 1
ATOM 775 C C . LEU A 1 94 ? 6.247 0.301 -3.676 1.00 94.31 94 LEU A C 1
ATOM 777 O O . LEU A 1 94 ? 5.418 0.127 -2.791 1.00 94.31 94 LEU A O 1
ATOM 781 N N . CYS A 1 95 ? 6.568 -0.662 -4.543 1.00 95.38 95 CYS A N 1
ATOM 782 C CA . CYS A 1 95 ? 5.936 -1.981 -4.538 1.00 95.38 95 CYS A CA 1
ATOM 783 C C . CYS A 1 95 ? 6.075 -2.682 -3.176 1.00 95.38 95 CYS A C 1
ATOM 785 O O . CYS A 1 95 ? 5.093 -3.183 -2.634 1.00 95.38 95 CYS A O 1
ATOM 787 N N . LYS A 1 96 ? 7.277 -2.677 -2.586 1.00 95.25 96 LYS A N 1
ATOM 788 C CA . LYS A 1 96 ? 7.540 -3.263 -1.262 1.00 95.25 96 LYS A CA 1
ATOM 789 C C . LYS A 1 96 ? 6.777 -2.542 -0.160 1.00 95.25 96 LYS A C 1
ATOM 791 O O . LYS A 1 96 ? 6.253 -3.200 0.734 1.00 95.25 96 LYS A O 1
ATOM 796 N N . ALA A 1 97 ? 6.692 -1.215 -0.227 1.00 92.88 97 ALA A N 1
ATOM 797 C CA . ALA A 1 97 ? 5.968 -0.429 0.760 1.00 92.88 97 ALA A CA 1
ATOM 798 C C . ALA A 1 97 ? 4.469 -0.748 0.735 1.00 92.88 97 ALA A C 1
ATOM 800 O O . ALA A 1 97 ? 3.879 -0.976 1.786 1.00 92.88 97 ALA A O 1
ATOM 801 N N . ARG A 1 98 ? 3.876 -0.862 -0.459 1.00 91.19 98 ARG A N 1
ATOM 802 C CA . ARG A 1 98 ? 2.470 -1.264 -0.629 1.00 91.19 98 ARG A CA 1
ATOM 803 C C . ARG A 1 98 ? 2.202 -2.710 -0.218 1.00 91.19 98 ARG A C 1
ATOM 805 O O . ARG A 1 98 ? 1.160 -3.006 0.349 1.00 91.19 98 ARG A O 1
ATOM 812 N N . LEU A 1 99 ? 3.189 -3.590 -0.387 1.00 91.31 99 LEU A N 1
ATOM 813 C CA . LEU A 1 99 ? 3.197 -4.947 0.177 1.00 91.31 99 LEU A CA 1
ATOM 814 C C . LEU A 1 99 ? 3.488 -4.981 1.692 1.00 91.31 99 LEU A C 1
ATOM 816 O O . LEU A 1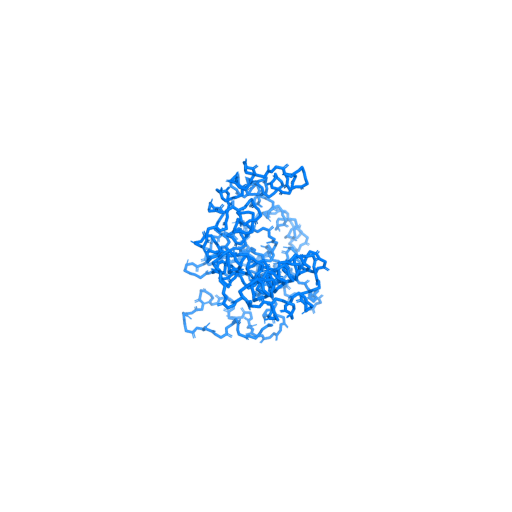 99 ? 3.710 -6.058 2.245 1.00 91.31 99 LEU A O 1
ATOM 820 N N . ARG A 1 100 ? 3.522 -3.824 2.371 1.00 91.81 100 ARG A N 1
ATOM 821 C CA . ARG A 1 100 ? 3.764 -3.675 3.819 1.00 91.81 100 ARG A CA 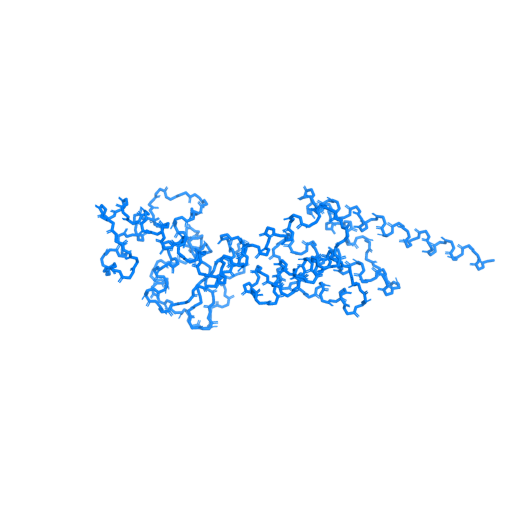1
ATOM 822 C C . ARG A 1 100 ? 5.149 -4.167 4.274 1.00 91.81 100 ARG A C 1
ATOM 824 O O . ARG A 1 100 ? 5.402 -4.362 5.462 1.00 91.81 100 ARG A O 1
ATOM 831 N N . ARG A 1 101 ? 6.101 -4.314 3.342 1.00 92.31 101 ARG A N 1
ATOM 832 C CA . ARG A 1 101 ? 7.509 -4.692 3.583 1.00 92.31 101 ARG A CA 1
ATOM 833 C C . ARG A 1 101 ? 8.380 -3.442 3.728 1.00 92.31 101 ARG A C 1
ATOM 835 O O . ARG A 1 101 ? 9.257 -3.157 2.912 1.00 92.31 101 ARG A O 1
ATOM 842 N N . LEU A 1 102 ? 8.112 -2.668 4.779 1.00 91.44 102 LEU A N 1
ATOM 843 C CA . LEU A 1 102 ? 8.638 -1.304 4.935 1.00 91.44 102 LEU A CA 1
ATOM 844 C C . LEU A 1 102 ? 10.164 -1.222 5.081 1.00 91.44 102 LEU A C 1
ATOM 846 O O . LEU A 1 102 ? 10.760 -0.243 4.640 1.00 91.44 102 LEU A O 1
ATOM 850 N N . GLY A 1 103 ? 10.805 -2.244 5.659 1.00 91.94 103 GLY A N 1
ATOM 851 C CA . GLY A 1 103 ? 12.268 -2.299 5.767 1.00 91.94 103 GLY A CA 1
ATOM 852 C C . GLY A 1 103 ? 12.942 -2.357 4.394 1.00 91.94 103 GLY A C 1
ATOM 853 O O . GLY A 1 103 ? 13.774 -1.512 4.074 1.00 91.94 103 GLY A O 1
ATOM 854 N N . GLU A 1 104 ? 12.506 -3.293 3.547 1.00 95.12 104 GLU A N 1
ATOM 855 C CA . GLU A 1 104 ? 12.998 -3.420 2.169 1.00 95.12 104 GLU A CA 1
ATOM 856 C C . GLU A 1 104 ? 12.682 -2.168 1.342 1.00 95.12 104 GLU A C 1
ATOM 858 O O . GLU A 1 104 ? 13.520 -1.692 0.573 1.00 95.12 104 GLU A O 1
ATOM 863 N N . ALA A 1 105 ? 11.483 -1.605 1.519 1.00 95.50 105 ALA A N 1
ATOM 864 C CA . ALA A 1 105 ? 11.097 -0.366 0.859 1.00 95.50 105 ALA A CA 1
ATOM 865 C C . ALA A 1 105 ? 12.044 0.789 1.204 1.00 95.50 105 ALA A C 1
ATOM 867 O O . ALA A 1 105 ? 12.510 1.489 0.305 1.00 95.50 105 ALA A O 1
ATOM 868 N N . TYR A 1 106 ? 12.369 0.963 2.487 1.00 95.62 106 TYR A N 1
ATOM 869 C CA . TYR A 1 106 ? 13.257 2.023 2.956 1.00 95.62 106 TYR A CA 1
ATOM 870 C C . TYR A 1 106 ? 14.658 1.914 2.341 1.00 95.62 106 TYR A C 1
ATOM 872 O O . TYR A 1 106 ? 15.211 2.913 1.873 1.00 95.62 106 TYR A O 1
ATOM 880 N N . GLU A 1 107 ? 15.227 0.708 2.289 1.00 96.19 107 GLU A N 1
ATOM 881 C CA . GLU A 1 107 ? 16.537 0.469 1.673 1.00 96.19 107 GLU A CA 1
ATOM 882 C C . GLU A 1 107 ? 16.534 0.819 0.179 1.00 96.19 107 GLU A C 1
ATOM 884 O O . GLU A 1 107 ? 17.424 1.528 -0.303 1.00 96.19 107 GLU A O 1
ATOM 889 N N . LEU A 1 108 ? 15.507 0.375 -0.551 1.00 96.75 108 LEU A N 1
ATOM 890 C CA . LEU A 1 108 ? 15.364 0.622 -1.985 1.00 96.75 108 LEU A CA 1
ATOM 891 C C . LEU A 1 108 ? 15.141 2.103 -2.304 1.00 96.75 108 LEU A C 1
ATOM 893 O O . LEU A 1 108 ? 15.770 2.625 -3.224 1.00 96.75 108 LEU A O 1
ATOM 897 N N . LEU A 1 109 ? 14.298 2.796 -1.537 1.00 95.75 109 LEU A N 1
ATOM 898 C CA . LEU A 1 109 ? 14.052 4.230 -1.709 1.00 95.75 109 LEU A CA 1
ATOM 899 C C . LEU A 1 109 ? 15.287 5.062 -1.343 1.00 95.75 109 LEU A C 1
ATOM 901 O O . LEU A 1 109 ? 15.618 6.013 -2.048 1.00 95.75 109 LEU A O 1
ATOM 905 N N . THR A 1 110 ? 16.039 4.664 -0.315 1.00 96.12 110 THR A N 1
ATOM 906 C CA . THR A 1 110 ? 17.322 5.301 0.029 1.00 96.12 110 THR A CA 1
ATOM 907 C C . THR A 1 110 ? 18.347 5.113 -1.091 1.00 96.12 110 THR A C 1
ATOM 909 O O . THR A 1 110 ? 19.062 6.049 -1.460 1.00 96.12 110 THR A O 1
ATOM 912 N N . LEU A 1 111 ? 18.410 3.912 -1.674 1.00 95.44 111 LEU A N 1
ATOM 913 C CA . LEU A 1 111 ? 19.267 3.631 -2.823 1.00 95.44 111 LEU A CA 1
ATOM 914 C C . LEU A 1 111 ? 18.850 4.451 -4.051 1.00 95.44 111 LEU A C 1
ATOM 916 O O . 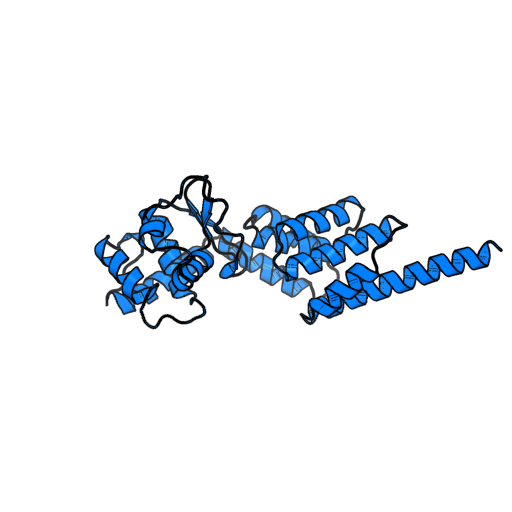LEU A 1 111 ? 19.717 5.022 -4.712 1.00 95.44 111 LEU A O 1
ATOM 920 N N . ALA A 1 112 ? 17.548 4.542 -4.331 1.00 95.00 112 ALA A N 1
ATOM 921 C CA . ALA A 1 112 ? 17.004 5.371 -5.402 1.00 95.00 112 ALA A CA 1
ATOM 922 C C . ALA A 1 112 ? 17.392 6.843 -5.209 1.00 95.00 112 ALA A C 1
ATOM 924 O O . ALA A 1 112 ? 17.929 7.449 -6.131 1.00 95.00 112 ALA A O 1
ATOM 925 N N . ARG A 1 113 ? 17.238 7.380 -3.991 1.00 94.94 113 ARG A N 1
ATOM 926 C CA . ARG A 1 113 ? 17.628 8.752 -3.625 1.00 94.94 113 ARG A CA 1
ATOM 927 C C . ARG A 1 113 ? 19.106 9.022 -3.863 1.00 94.94 113 ARG A C 1
ATOM 929 O O . ARG A 1 113 ? 19.458 10.045 -4.436 1.00 94.94 113 ARG A O 1
ATOM 936 N N . ARG A 1 114 ? 19.982 8.092 -3.473 1.00 94.12 114 ARG A N 1
ATOM 937 C CA . ARG A 1 114 ? 21.433 8.234 -3.672 1.00 94.12 114 ARG A CA 1
ATOM 938 C C . ARG A 1 114 ? 21.835 8.227 -5.149 1.00 94.12 114 ARG A C 1
ATOM 940 O O . ARG A 1 114 ? 22.832 8.847 -5.505 1.00 94.12 114 ARG A O 1
ATOM 947 N N . LEU A 1 115 ? 21.124 7.466 -5.980 1.00 92.62 115 LEU A N 1
ATOM 948 C CA . LEU A 1 115 ? 21.454 7.291 -7.396 1.00 92.62 115 LEU A CA 1
ATOM 949 C C . LEU A 1 115 ? 20.724 8.277 -8.315 1.00 92.62 115 LEU A C 1
ATOM 951 O O . LEU A 1 115 ? 21.148 8.445 -9.457 1.00 92.62 115 LEU A O 1
ATOM 955 N N . SER A 1 116 ? 19.626 8.883 -7.859 1.00 90.56 116 SER A N 1
ATOM 956 C CA . SER A 1 116 ? 18.852 9.826 -8.659 1.00 90.56 116 SER A CA 1
ATOM 957 C C . SER A 1 116 ? 19.612 11.135 -8.841 1.00 90.56 116 SER A C 1
ATOM 959 O O . SER A 1 116 ? 20.022 11.787 -7.881 1.00 90.56 116 SER A O 1
ATOM 961 N N . THR A 1 117 ? 19.784 11.524 -10.099 1.00 86.62 117 THR A N 1
ATOM 962 C CA . THR A 1 117 ? 20.368 12.808 -10.502 1.00 86.62 117 THR A CA 1
ATOM 963 C C . THR A 1 117 ? 19.302 13.831 -10.889 1.00 86.62 117 THR A C 1
ATOM 965 O O . THR A 1 117 ? 19.637 14.960 -11.237 1.00 86.62 117 THR A O 1
ATOM 968 N N . GLU A 1 118 ? 18.027 13.437 -10.882 1.00 83.44 118 GLU A N 1
ATOM 969 C CA . GLU A 1 118 ? 16.911 14.260 -11.335 1.00 83.44 118 GLU A CA 1
ATOM 970 C C . GLU A 1 118 ? 16.341 15.063 -10.164 1.00 83.44 118 GLU A C 1
ATOM 972 O O . GLU A 1 118 ? 15.897 14.509 -9.160 1.00 83.44 118 GLU A O 1
ATOM 977 N N . ALA A 1 119 ? 16.342 16.392 -10.295 1.00 82.12 119 ALA A N 1
ATOM 978 C CA . ALA A 1 119 ? 15.861 17.287 -9.243 1.00 82.12 119 ALA A CA 1
ATOM 979 C C . ALA A 1 119 ? 14.367 17.094 -8.926 1.00 82.12 119 ALA A C 1
ATOM 981 O O . ALA A 1 119 ? 13.941 17.396 -7.818 1.00 82.12 119 ALA A O 1
ATOM 982 N N . GLU A 1 120 ? 13.585 16.579 -9.877 1.00 82.25 120 GLU A N 1
ATOM 983 C CA . GLU A 1 120 ? 12.148 16.325 -9.723 1.00 82.25 120 GLU A CA 1
ATOM 984 C C . GLU A 1 120 ? 11.851 15.020 -8.963 1.00 82.25 120 GLU A C 1
ATOM 986 O O . GLU A 1 120 ? 10.844 14.931 -8.263 1.00 82.25 120 GLU A O 1
ATOM 991 N N . GLU A 1 121 ? 12.739 14.020 -9.036 1.00 83.12 121 GLU A N 1
ATOM 992 C CA . GLU A 1 121 ? 12.575 12.742 -8.326 1.00 83.12 121 GLU A CA 1
ATOM 993 C C . GLU A 1 121 ? 12.923 12.859 -6.831 1.00 83.12 121 GLU A C 1
ATOM 995 O O . GLU A 1 121 ? 12.336 12.167 -5.996 1.00 83.12 121 GLU A O 1
ATOM 1000 N N . GLN A 1 122 ? 13.866 13.740 -6.476 1.00 87.38 122 GLN A N 1
ATOM 1001 C CA . GLN A 1 122 ? 14.359 13.899 -5.101 1.00 87.38 122 GLN A CA 1
ATOM 1002 C C . GLN A 1 122 ? 13.251 14.284 -4.095 1.00 87.38 122 GLN A C 1
ATOM 1004 O O . GLN A 1 122 ? 13.139 13.603 -3.075 1.00 87.38 122 GLN A O 1
ATOM 1009 N N . PRO A 1 123 ? 12.372 15.275 -4.359 1.00 90.19 123 PRO A N 1
ATOM 1010 C CA . PRO A 1 123 ? 11.255 15.589 -3.467 1.00 90.19 123 PRO A CA 1
ATOM 1011 C C . PRO A 1 123 ? 10.287 14.420 -3.257 1.00 90.19 123 PRO A C 1
ATOM 1013 O O . PRO A 1 123 ? 9.783 14.234 -2.152 1.00 90.19 123 PRO A O 1
ATOM 1016 N N . ILE A 1 124 ? 10.038 13.619 -4.300 1.00 88.25 124 ILE A N 1
ATOM 1017 C CA . ILE A 1 124 ? 9.155 12.446 -4.218 1.00 88.25 124 ILE A CA 1
ATOM 1018 C C . ILE A 1 124 ? 9.780 11.395 -3.296 1.00 88.25 124 ILE A C 1
ATOM 1020 O O . ILE A 1 124 ? 9.111 10.858 -2.414 1.00 88.25 124 ILE A O 1
ATOM 1024 N N . LEU A 1 125 ? 11.074 11.123 -3.470 1.00 91.94 125 LEU A N 1
ATOM 1025 C CA . LEU A 1 125 ? 11.821 10.180 -2.639 1.00 91.94 125 LEU A CA 1
ATOM 1026 C C . LEU A 1 125 ? 11.883 10.633 -1.177 1.00 91.94 125 LEU A C 1
ATOM 1028 O O . LEU A 1 125 ? 11.677 9.817 -0.280 1.00 91.94 125 LEU A O 1
ATOM 1032 N N . ASP A 1 126 ? 12.103 11.924 -0.939 1.00 92.56 126 ASP A N 1
ATOM 1033 C CA . ASP A 1 126 ? 12.144 12.504 0.403 1.00 92.56 126 ASP A CA 1
ATOM 1034 C C . ASP A 1 126 ? 10.784 12.417 1.102 1.00 92.56 126 ASP A C 1
ATOM 1036 O O . ASP A 1 126 ? 10.724 12.027 2.269 1.00 92.56 126 ASP A O 1
ATOM 1040 N N . ALA A 1 127 ? 9.691 12.695 0.386 1.00 90.44 127 ALA A N 1
ATOM 1041 C CA . ALA A 1 127 ? 8.339 12.543 0.915 1.00 90.44 127 ALA A CA 1
ATOM 1042 C C . ALA A 1 127 ? 8.028 11.082 1.283 1.00 90.44 127 ALA A C 1
ATOM 1044 O O . ALA A 1 127 ? 7.532 10.810 2.375 1.00 90.44 127 ALA A O 1
ATOM 1045 N N . LEU A 1 128 ? 8.369 10.127 0.411 1.00 91.19 128 LEU A N 1
ATOM 1046 C CA . LEU A 1 128 ? 8.154 8.701 0.679 1.00 91.19 128 LEU A CA 1
ATOM 1047 C C . LEU A 1 128 ? 8.979 8.208 1.875 1.00 91.19 128 LEU A C 1
ATOM 1049 O O . LEU A 1 128 ? 8.462 7.485 2.724 1.00 91.19 128 LEU A O 1
ATOM 1053 N N . LEU A 1 129 ? 10.249 8.609 1.971 1.00 93.81 129 LEU A N 1
ATOM 1054 C CA . LEU A 1 129 ? 11.101 8.257 3.109 1.00 93.81 129 LEU A CA 1
ATOM 1055 C C . LEU A 1 129 ? 10.582 8.869 4.416 1.00 93.81 129 LEU A C 1
ATOM 1057 O O . LEU A 1 129 ? 10.579 8.186 5.439 1.00 93.81 129 LEU A O 1
ATOM 1061 N N . ALA A 1 130 ? 10.084 10.109 4.382 1.00 92.31 130 ALA A N 1
ATOM 1062 C CA . ALA A 1 130 ? 9.471 10.747 5.543 1.00 92.31 130 ALA A CA 1
ATOM 1063 C C . ALA A 1 130 ? 8.226 9.985 6.030 1.00 92.31 130 ALA A C 1
ATOM 1065 O O . ALA A 1 130 ? 8.091 9.755 7.233 1.00 92.31 130 ALA A O 1
ATOM 1066 N N . LEU A 1 131 ? 7.365 9.522 5.115 1.00 90.06 131 LEU A N 1
ATOM 1067 C CA . LEU A 1 131 ? 6.210 8.681 5.455 1.00 90.06 131 LEU A CA 1
ATOM 1068 C C . LEU A 1 131 ? 6.641 7.362 6.115 1.00 90.06 131 LEU A C 1
ATOM 1070 O O . LEU A 1 131 ? 6.098 6.972 7.150 1.00 90.06 131 LEU A O 1
ATOM 1074 N N . LEU A 1 132 ? 7.665 6.693 5.576 1.00 90.88 132 LEU A N 1
ATOM 1075 C CA . LEU A 1 132 ? 8.206 5.477 6.194 1.00 90.88 132 LEU A CA 1
ATOM 1076 C C . LEU A 1 132 ? 8.786 5.745 7.591 1.00 90.88 132 LEU A C 1
ATOM 1078 O O . LEU A 1 132 ? 8.617 4.931 8.503 1.00 90.88 132 LEU A O 1
ATOM 1082 N N . ASP A 1 133 ? 9.425 6.897 7.791 1.00 91.88 133 ASP A N 1
ATOM 1083 C CA . ASP A 1 133 ? 9.931 7.319 9.096 1.00 91.88 133 ASP A CA 1
ATOM 1084 C C . ASP A 1 133 ? 8.815 7.626 10.101 1.00 91.88 133 ASP A C 1
ATOM 1086 O O . ASP A 1 133 ? 8.961 7.346 11.295 1.00 91.88 133 ASP A O 1
ATOM 1090 N N . GLU A 1 134 ? 7.676 8.156 9.657 1.00 91.00 134 GLU A N 1
ATOM 1091 C CA . GLU A 1 134 ? 6.489 8.324 10.503 1.00 91.00 134 GLU A CA 1
ATOM 1092 C C . GLU A 1 134 ? 5.926 6.990 10.983 1.00 91.00 134 GLU A C 1
ATOM 1094 O O . GLU A 1 134 ? 5.555 6.867 12.156 1.00 91.00 134 GLU A O 1
ATOM 1099 N N . VAL A 1 135 ? 5.912 5.976 10.118 1.00 90.00 135 VAL A N 1
ATOM 1100 C CA . VAL A 1 135 ? 5.520 4.623 10.516 1.00 90.00 135 VAL A CA 1
ATOM 1101 C C . VAL A 1 135 ? 6.528 4.047 11.509 1.00 90.00 135 VAL A C 1
ATOM 1103 O O . VAL A 1 135 ? 6.142 3.599 12.590 1.00 90.00 135 VAL A O 1
ATOM 1106 N N . ARG A 1 136 ? 7.827 4.115 11.192 1.00 87.56 136 ARG A N 1
ATOM 1107 C CA . ARG A 1 136 ? 8.907 3.578 12.035 1.00 87.56 136 ARG A CA 1
ATOM 1108 C C . ARG A 1 136 ? 8.960 4.224 13.420 1.00 87.56 136 ARG A C 1
ATOM 1110 O O . ARG A 1 136 ? 9.212 3.540 14.407 1.00 87.56 136 ARG A O 1
ATOM 1117 N N . SER A 1 137 ? 8.722 5.531 13.500 1.00 91.12 137 SER A N 1
ATOM 1118 C CA . SER A 1 137 ? 8.692 6.278 14.7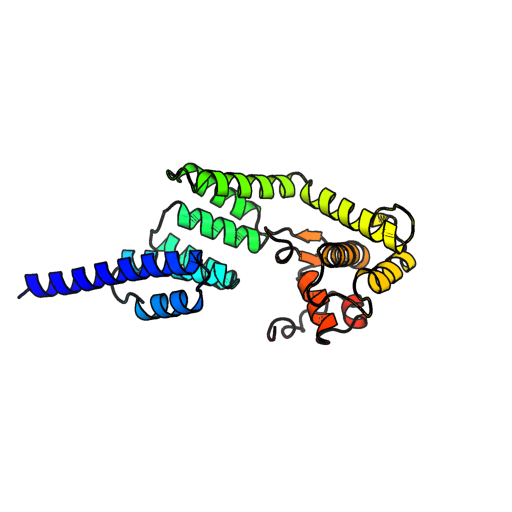66 1.00 91.12 137 SER A CA 1
ATOM 1119 C C . SER A 1 137 ? 7.396 6.091 15.564 1.00 91.12 137 SER A C 1
ATOM 1121 O O . SER A 1 137 ? 7.290 6.606 16.675 1.00 91.12 137 SER A O 1
ATOM 1123 N N . GLY A 1 138 ? 6.404 5.378 15.020 1.00 90.25 138 GLY A N 1
ATOM 1124 C CA . GLY A 1 138 ? 5.100 5.172 15.652 1.00 90.25 138 GLY A CA 1
ATOM 1125 C C . GLY A 1 138 ? 4.148 6.368 15.548 1.00 90.25 138 GLY A C 1
ATOM 1126 O O . GLY A 1 138 ? 3.019 6.281 16.037 1.00 90.25 138 GLY A O 1
ATOM 1127 N N . ARG A 1 139 ? 4.548 7.464 14.883 1.00 92.56 139 ARG A N 1
ATOM 1128 C CA . ARG A 1 139 ? 3.685 8.636 14.660 1.00 92.56 139 ARG A CA 1
ATOM 1129 C C . ARG A 1 139 ? 2.450 8.283 13.839 1.00 92.56 139 ARG A C 1
ATOM 1131 O O . ARG A 1 139 ? 1.361 8.715 14.203 1.00 92.56 139 ARG A O 1
ATOM 1138 N N . ALA A 1 140 ? 2.598 7.446 12.810 1.00 90.25 140 ALA A N 1
ATOM 1139 C CA . ALA A 1 140 ? 1.463 6.986 12.008 1.00 90.25 140 ALA A CA 1
ATOM 1140 C C . ALA A 1 140 ? 0.410 6.275 12.880 1.00 90.25 140 ALA A C 1
ATOM 1142 O O . ALA A 1 140 ? -0.771 6.610 12.838 1.00 90.25 140 ALA A O 1
ATOM 1143 N N . ARG A 1 141 ? 0.846 5.361 13.763 1.00 91.56 141 ARG A N 1
ATOM 1144 C CA . ARG A 1 141 ? -0.040 4.660 14.708 1.00 91.56 141 ARG A CA 1
ATOM 1145 C C . ARG A 1 141 ? -0.734 5.619 15.677 1.00 91.56 141 ARG A C 1
ATOM 1147 O O . ARG A 1 141 ? -1.933 5.479 15.901 1.00 91.56 141 ARG A O 1
ATOM 1154 N N . ALA A 1 142 ? -0.005 6.586 16.235 1.00 93.44 142 ALA A N 1
ATOM 1155 C CA . ALA A 1 142 ? -0.588 7.605 17.109 1.00 93.44 142 ALA A CA 1
ATOM 1156 C C . ALA A 1 142 ? -1.625 8.479 16.373 1.00 93.44 142 ALA A C 1
ATOM 1158 O O . ALA A 1 142 ? -2.640 8.870 16.956 1.00 93.44 142 ALA A O 1
ATOM 1159 N N . GLY A 1 143 ? -1.397 8.744 15.082 1.00 93.44 143 GLY A N 1
ATOM 1160 C CA . GLY A 1 143 ? -2.360 9.389 14.191 1.00 93.44 143 GLY A CA 1
ATOM 1161 C C . GLY A 1 143 ? -3.652 8.582 14.054 1.00 93.44 143 GLY A C 1
ATOM 1162 O O . GLY A 1 143 ? -4.729 9.128 14.292 1.00 93.44 143 GLY A O 1
ATOM 1163 N N . LEU A 1 144 ? -3.551 7.273 13.781 1.00 93.62 144 LEU A N 1
ATOM 1164 C CA . LEU A 1 144 ? -4.726 6.391 13.726 1.00 93.62 144 LEU A CA 1
ATOM 1165 C C . LEU A 1 144 ? -5.479 6.375 15.064 1.00 93.62 144 LEU A C 1
ATOM 1167 O O . LEU A 1 144 ? -6.699 6.491 15.086 1.00 93.62 144 LEU A O 1
ATOM 1171 N N . GLU A 1 145 ? -4.776 6.276 16.195 1.00 95.25 145 GLU A N 1
ATOM 1172 C CA . GLU A 1 145 ? -5.408 6.276 17.524 1.00 95.25 145 GLU A CA 1
ATOM 1173 C C . GLU A 1 145 ? -6.152 7.589 17.808 1.00 95.25 145 GLU A C 1
ATOM 1175 O O . GLU A 1 145 ? -7.245 7.587 18.382 1.00 95.25 145 GLU A O 1
ATOM 1180 N N . THR A 1 146 ? -5.589 8.714 17.363 1.00 96.44 146 THR A N 1
ATOM 1181 C CA . THR A 1 146 ? -6.228 10.031 17.463 1.00 96.44 146 THR A CA 1
ATOM 1182 C C . THR A 1 146 ? -7.500 10.084 16.620 1.00 96.44 146 THR A C 1
ATOM 1184 O O . THR A 1 146 ? -8.534 10.539 17.116 1.00 96.44 146 THR A O 1
ATOM 1187 N N . LEU A 1 147 ? -7.454 9.580 15.382 1.00 95.38 147 LEU A N 1
ATOM 1188 C CA . LEU A 1 147 ? -8.622 9.511 14.503 1.00 95.38 147 LEU A CA 1
ATOM 1189 C C . LEU A 1 147 ? -9.726 8.639 15.118 1.00 95.38 147 LEU A C 1
ATOM 1191 O O . LEU A 1 147 ? -10.861 9.095 15.250 1.00 95.38 147 LEU A O 1
ATOM 1195 N N . ALA A 1 148 ? -9.369 7.445 15.600 1.00 95.75 148 ALA A N 1
ATOM 1196 C CA . ALA A 1 148 ? -10.285 6.530 16.280 1.00 95.75 148 ALA A CA 1
ATOM 1197 C C . ALA A 1 148 ? -10.939 7.184 17.506 1.00 95.75 148 ALA A C 1
ATOM 1199 O O . ALA A 1 148 ? -12.153 7.127 17.681 1.00 95.75 148 ALA A O 1
ATOM 1200 N N . THR A 1 149 ? -10.135 7.848 18.342 1.00 97.12 149 THR A N 1
ATOM 1201 C CA . THR A 1 149 ? -10.597 8.537 19.556 1.00 97.12 149 THR A CA 1
ATOM 1202 C C . THR A 1 149 ? -11.590 9.651 19.227 1.00 97.12 149 THR A C 1
ATOM 1204 O O . THR A 1 149 ? -12.588 9.821 19.929 1.00 97.12 149 THR A O 1
ATOM 1207 N N . ASN A 1 150 ? -11.331 10.421 18.168 1.00 97.12 150 ASN A N 1
ATOM 1208 C CA . ASN A 1 150 ? -12.206 11.512 17.747 1.00 97.12 150 ASN A CA 1
ATOM 1209 C C . ASN A 1 150 ? -13.526 10.990 17.163 1.00 97.12 150 ASN A C 1
ATOM 1211 O O . ASN A 1 150 ? -14.583 11.529 17.495 1.00 97.12 150 ASN A O 1
ATOM 1215 N N . ALA A 1 151 ? -13.476 9.928 16.354 1.00 95.75 151 ALA A N 1
ATOM 1216 C CA . ALA A 1 151 ? -14.667 9.260 15.834 1.00 95.75 151 ALA A CA 1
ATOM 1217 C C . ALA A 1 151 ? -15.518 8.670 16.962 1.00 95.75 151 ALA A C 1
ATOM 1219 O O . ALA A 1 151 ? -16.710 8.967 17.075 1.00 95.75 151 ALA A O 1
ATOM 1220 N N . ALA A 1 152 ? -14.887 7.942 17.882 1.00 95.94 152 ALA A N 1
ATOM 1221 C CA . ALA A 1 152 ? -15.572 7.365 19.025 1.00 95.94 152 ALA A CA 1
ATOM 1222 C C . ALA A 1 152 ? -16.172 8.419 19.958 1.00 95.94 152 ALA A C 1
ATOM 1224 O O . ALA A 1 152 ? -17.260 8.211 20.485 1.00 95.94 152 ALA A O 1
ATOM 1225 N N . ALA A 1 153 ? -15.521 9.572 20.139 1.00 97.06 153 ALA A N 1
ATOM 1226 C CA . ALA A 1 153 ? -16.070 10.647 20.961 1.00 97.06 153 ALA A CA 1
ATOM 1227 C C . ALA A 1 153 ? -17.411 11.178 20.429 1.00 97.06 153 ALA A C 1
ATOM 1229 O O . ALA A 1 153 ? -18.276 11.518 21.236 1.00 97.06 153 ALA A O 1
ATOM 1230 N N . ARG A 1 154 ? -17.608 11.207 19.103 1.00 95.81 154 ARG A N 1
ATOM 1231 C CA . ARG A 1 154 ? -18.883 11.613 18.490 1.00 95.81 154 ARG A CA 1
ATOM 1232 C C . ARG A 1 154 ? -19.990 10.580 18.704 1.00 95.81 154 ARG A C 1
ATOM 1234 O O . ARG A 1 154 ? -21.115 10.969 18.990 1.00 95.81 154 ARG A O 1
ATOM 1241 N N . ILE A 1 155 ? -19.663 9.291 18.629 1.00 95.94 155 ILE A N 1
ATOM 1242 C CA . ILE A 1 155 ? -20.632 8.185 18.738 1.00 95.94 155 ILE A CA 1
ATOM 1243 C C . ILE A 1 155 ? -20.967 7.864 20.206 1.00 95.94 155 ILE A C 1
ATOM 1245 O O . ILE A 1 155 ? -22.123 7.700 20.602 1.00 95.94 155 ILE A O 1
ATOM 1249 N N . LEU A 1 156 ? -19.946 7.773 21.058 1.00 96.06 156 LEU A N 1
ATOM 1250 C CA . LEU A 1 156 ? -20.090 7.424 22.474 1.00 96.06 156 LEU A CA 1
ATOM 1251 C C . LEU A 1 156 ? -20.417 8.636 23.357 1.00 96.06 156 LEU A C 1
ATOM 1253 O O . LEU A 1 156 ? -20.769 8.456 24.522 1.00 96.06 156 LEU A O 1
ATOM 1257 N N . GLY A 1 157 ? -20.256 9.861 22.846 1.00 95.44 157 GLY A N 1
ATOM 1258 C CA . GLY A 1 157 ? -20.445 11.102 23.605 1.00 95.44 157 GLY A CA 1
ATOM 1259 C C . GLY A 1 157 ? -19.361 11.368 24.660 1.00 95.44 157 GLY A C 1
ATOM 1260 O O . GLY A 1 157 ? -19.532 12.232 25.518 1.00 95.44 157 GLY A O 1
ATOM 1261 N N . ARG A 1 158 ? -18.247 10.622 24.635 1.00 94.50 158 ARG A N 1
ATOM 1262 C CA . ARG A 1 158 ? -17.136 10.751 25.592 1.00 94.50 158 ARG A CA 1
ATOM 1263 C C . ARG A 1 158 ? -15.789 10.463 24.942 1.00 94.50 158 ARG A C 1
ATOM 1265 O O . ARG A 1 158 ? -15.653 9.526 24.160 1.00 94.50 158 ARG A O 1
ATOM 1272 N N . LYS A 1 159 ? -14.760 11.222 25.324 1.00 92.75 159 LYS A N 1
ATOM 1273 C CA . LYS A 1 159 ? -13.389 10.980 24.861 1.00 92.75 159 LYS A CA 1
ATOM 1274 C C . LYS A 1 159 ? -12.774 9.811 25.631 1.00 92.75 159 LYS A C 1
ATOM 1276 O O . LYS A 1 159 ? -12.671 9.861 26.852 1.00 92.75 159 LYS A O 1
ATOM 1281 N N . SER A 1 160 ? -12.382 8.764 24.917 1.00 92.56 160 SER A N 1
ATOM 1282 C CA . SER A 1 160 ? -11.746 7.556 25.463 1.00 92.56 160 SER A CA 1
ATOM 1283 C C . SER A 1 160 ? -10.902 6.890 24.379 1.00 92.56 160 SER A C 1
ATOM 1285 O O . SER A 1 160 ? -11.151 7.135 23.198 1.00 92.56 160 SER A O 1
ATOM 1287 N N . ARG A 1 161 ? -9.893 6.102 24.763 1.00 93.75 161 ARG A N 1
ATOM 1288 C CA . ARG A 1 161 ? -8.990 5.442 23.810 1.00 93.75 161 ARG A CA 1
ATOM 1289 C C . ARG A 1 161 ? -9.496 4.040 23.457 1.00 93.75 161 ARG A C 1
ATOM 1291 O O . ARG A 1 161 ? -10.202 3.456 24.277 1.00 93.75 161 ARG A O 1
ATOM 1298 N N . PRO A 1 162 ? -9.082 3.465 22.310 1.00 91.56 162 PRO A N 1
ATOM 1299 C CA . PRO A 1 162 ? -9.490 2.119 21.903 1.00 91.56 162 PRO A CA 1
ATOM 1300 C C . PRO A 1 162 ? -9.343 1.042 22.989 1.00 91.56 162 PRO A C 1
ATOM 1302 O O . PRO A 1 162 ? -10.270 0.268 23.210 1.00 91.56 162 PRO A O 1
ATOM 1305 N N . GLY A 1 163 ? -8.233 1.048 23.734 1.00 89.81 163 GLY A N 1
ATOM 1306 C CA . GLY A 1 163 ? -7.989 0.084 24.817 1.00 89.81 163 GLY A CA 1
ATOM 1307 C C . GLY A 1 163 ? -8.882 0.248 26.057 1.00 89.81 163 GLY A C 1
ATOM 1308 O O . GLY A 1 163 ? -8.918 -0.642 26.902 1.00 89.81 163 GLY A O 1
ATOM 1309 N N . ASP A 1 164 ? -9.616 1.360 26.178 1.00 92.62 164 ASP A N 1
ATOM 1310 C CA . ASP A 1 164 ? -10.542 1.621 27.289 1.00 92.62 164 ASP A CA 1
ATOM 1311 C C . ASP A 1 164 ? -11.993 1.220 26.956 1.00 92.62 164 ASP A C 1
ATOM 1313 O O . ASP A 1 164 ? -12.873 1.252 27.828 1.00 92.62 164 ASP A O 1
ATOM 1317 N N . TRP A 1 165 ? -12.279 0.898 25.691 1.00 95.06 165 TRP A N 1
ATOM 1318 C CA . TRP A 1 165 ? -13.633 0.620 25.218 1.00 95.06 165 TRP A CA 1
ATOM 1319 C C . TRP A 1 165 ? -14.083 -0.782 25.619 1.00 95.06 165 TRP A C 1
ATOM 1321 O O . TRP A 1 165 ? -13.412 -1.789 25.392 1.00 95.06 165 TRP A O 1
ATOM 1331 N N . ARG A 1 166 ? -15.268 -0.858 26.226 1.00 94.00 166 ARG A N 1
ATOM 1332 C CA . ARG A 1 166 ? -15.888 -2.122 26.633 1.00 94.00 166 ARG A CA 1
ATOM 1333 C C . ARG A 1 166 ? -16.530 -2.801 25.427 1.00 94.00 166 ARG A C 1
ATOM 1335 O O . ARG A 1 166 ? -16.802 -2.169 24.413 1.00 94.00 166 ARG A O 1
ATOM 1342 N N . LYS A 1 167 ? -16.900 -4.077 25.573 1.00 92.19 167 LYS A N 1
ATOM 1343 C CA . LYS A 1 167 ? -17.621 -4.826 24.525 1.00 92.19 167 LYS A CA 1
ATOM 1344 C C . LYS A 1 167 ? -18.863 -4.084 23.998 1.00 92.19 167 LYS A C 1
ATOM 1346 O O . LYS A 1 167 ? -19.088 -4.057 22.797 1.00 92.19 167 LYS A O 1
ATOM 1351 N N . ALA A 1 168 ? -19.638 -3.457 24.885 1.00 93.50 168 ALA A N 1
ATOM 1352 C CA . ALA A 1 168 ? -20.811 -2.671 24.493 1.00 93.50 168 ALA A CA 1
ATOM 1353 C C . ALA A 1 168 ? -20.448 -1.380 23.735 1.00 93.50 168 ALA A C 1
ATOM 1355 O O . ALA A 1 168 ? -21.163 -1.005 22.812 1.00 93.50 168 ALA A O 1
ATOM 1356 N N . ASP A 1 169 ? -19.334 -0.727 24.094 1.00 96.06 169 ASP A N 1
ATOM 1357 C CA . ASP A 1 169 ? -18.837 0.445 23.365 1.00 96.06 169 ASP A CA 1
ATOM 1358 C C . ASP A 1 169 ? -18.427 0.035 21.943 1.00 96.06 169 ASP A C 1
ATOM 1360 O O . ASP A 1 169 ? -18.828 0.680 20.982 1.00 96.06 169 ASP A O 1
ATOM 1364 N N . TRP A 1 170 ? -17.701 -1.080 21.798 1.00 95.00 170 TRP A N 1
ATOM 1365 C CA . TRP A 1 170 ? -17.308 -1.621 20.495 1.00 95.00 170 TRP A CA 1
ATOM 1366 C C . TRP A 1 170 ? -18.494 -1.959 19.602 1.00 95.00 170 TRP A C 1
ATOM 1368 O O . TRP A 1 170 ? -18.484 -1.597 18.430 1.00 95.00 170 TRP A O 1
ATOM 1378 N N . GLN A 1 171 ? -19.519 -2.610 20.154 1.00 94.06 171 GLN A N 1
ATOM 1379 C CA . GLN A 1 171 ? -20.736 -2.917 19.407 1.00 94.06 171 GLN A CA 1
ATOM 1380 C C . GLN A 1 171 ? -21.366 -1.637 18.852 1.00 94.06 171 GLN A C 1
ATOM 1382 O O . GLN A 1 171 ? -21.594 -1.529 17.651 1.00 94.06 171 GLN A O 1
ATOM 1387 N N . LYS A 1 172 ? -21.543 -0.633 19.718 1.00 96.00 172 LYS A N 1
ATOM 1388 C CA . LYS A 1 172 ? -22.099 0.663 19.331 1.00 96.00 172 LYS A CA 1
ATOM 1389 C C . LYS A 1 172 ? -21.251 1.359 18.262 1.00 96.00 172 LYS A C 1
ATOM 1391 O O . LYS A 1 172 ? -21.792 1.873 17.293 1.00 96.00 172 LYS A O 1
ATOM 1396 N N . LEU A 1 173 ? -19.926 1.358 18.415 1.00 96.44 173 LEU A N 1
ATOM 1397 C CA . LEU A 1 173 ? -19.001 1.950 17.443 1.00 96.44 173 LEU A CA 1
ATOM 1398 C C . LEU A 1 173 ? -19.059 1.265 16.079 1.00 96.44 173 LEU A C 1
ATOM 1400 O O . LEU A 1 173 ? -18.962 1.942 15.061 1.00 96.44 173 LEU A O 1
ATOM 1404 N N . LEU A 1 174 ? -19.208 -0.058 16.042 1.00 95.38 174 LEU A N 1
ATOM 1405 C CA . LEU A 1 174 ? -19.361 -0.769 14.780 1.00 95.38 174 LEU A CA 1
ATOM 1406 C C . LEU A 1 174 ? -20.726 -0.498 14.146 1.00 95.38 174 LEU A C 1
ATOM 1408 O O . LEU A 1 174 ? -20.780 -0.262 12.945 1.00 95.38 174 LEU A O 1
ATOM 1412 N N . ASP A 1 175 ? -21.804 -0.520 14.929 1.00 94.81 175 ASP A N 1
ATOM 1413 C CA . ASP A 1 175 ? -23.174 -0.318 14.438 1.00 94.81 175 ASP A CA 1
ATOM 1414 C C . ASP A 1 175 ? -23.396 1.109 13.926 1.00 94.81 175 ASP A C 1
ATOM 1416 O O . ASP A 1 175 ? -23.908 1.302 12.831 1.00 94.81 175 ASP A O 1
ATOM 1420 N N . GLU A 1 176 ? -22.963 2.112 14.687 1.00 95.06 176 GLU A N 1
ATOM 1421 C CA . GLU A 1 176 ? -23.223 3.523 14.381 1.00 95.06 176 GLU A CA 1
ATOM 1422 C C . GLU A 1 176 ? -22.061 4.213 13.654 1.00 95.06 176 GLU A C 1
ATOM 1424 O O . GLU A 1 176 ? -22.220 5.329 13.171 1.00 95.06 176 GLU A O 1
ATOM 1429 N N . GLY A 1 177 ? -20.876 3.596 13.608 1.00 92.81 177 GLY A N 1
ATOM 1430 C CA . GLY A 1 177 ? -19.660 4.213 13.065 1.00 92.81 177 GLY A CA 1
ATOM 1431 C C . GLY A 1 177 ? -19.054 3.515 11.855 1.00 92.81 177 GLY A C 1
ATOM 1432 O O . GLY A 1 177 ? -18.319 4.158 11.112 1.00 92.81 177 GLY A O 1
ATOM 1433 N N . VAL A 1 178 ? -19.335 2.227 11.645 1.00 94.69 178 VAL A N 1
ATOM 1434 C CA . VAL A 1 178 ? -18.751 1.445 10.539 1.00 94.69 178 VAL A CA 1
ATOM 1435 C C . VAL A 1 178 ? -19.828 0.876 9.623 1.00 94.69 178 VAL A C 1
ATOM 1437 O O . VAL A 1 178 ? -19.701 0.976 8.412 1.00 94.69 178 VAL A O 1
ATOM 1440 N N . PHE A 1 179 ? -20.889 0.305 10.186 1.00 93.62 179 PHE A N 1
ATOM 1441 C CA . PHE A 1 179 ? -21.928 -0.423 9.457 1.00 93.62 179 PHE A CA 1
ATOM 1442 C C . PHE A 1 179 ? -23.307 0.213 9.666 1.00 93.62 179 PHE A C 1
ATOM 1444 O O . PHE A 1 179 ? -24.279 -0.486 9.951 1.00 93.62 179 PHE A O 1
ATOM 1451 N N . MET A 1 180 ? -23.361 1.542 9.565 1.00 92.56 180 MET A N 1
ATOM 1452 C CA . MET A 1 180 ? -24.599 2.319 9.643 1.00 92.56 180 MET A CA 1
ATOM 1453 C C . MET A 1 180 ? -25.477 2.094 8.403 1.00 92.56 180 MET A C 1
ATOM 1455 O O . MET A 1 180 ? -24.961 1.852 7.311 1.00 92.56 180 MET A O 1
ATOM 1459 N N . ASP A 1 181 ? -26.797 2.201 8.561 1.00 86.50 181 ASP A N 1
ATOM 1460 C CA . ASP A 1 181 ? -27.760 1.963 7.473 1.00 86.50 181 ASP A CA 1
ATOM 1461 C C . ASP A 1 181 ? -27.569 2.926 6.282 1.00 86.50 181 ASP A C 1
ATOM 1463 O O . ASP A 1 181 ? -27.855 2.572 5.139 1.00 86.50 181 ASP A O 1
ATOM 1467 N N . ASP A 1 182 ? -27.063 4.135 6.538 1.00 89.25 182 ASP A N 1
ATOM 1468 C CA . ASP A 1 182 ? -26.780 5.191 5.562 1.00 89.25 182 ASP A CA 1
ATOM 1469 C C . ASP A 1 182 ? -25.279 5.349 5.257 1.00 89.25 182 ASP A C 1
ATOM 1471 O O . ASP A 1 182 ? -24.820 6.431 4.880 1.00 89.25 182 ASP A O 1
ATOM 1475 N N . ALA A 1 183 ? -24.500 4.270 5.406 1.00 88.94 183 ALA A N 1
ATOM 1476 C CA . ALA A 1 183 ? -23.060 4.308 5.187 1.00 88.94 183 ALA A CA 1
ATOM 1477 C C . ALA A 1 183 ? -22.707 4.795 3.766 1.00 88.94 183 ALA A C 1
ATOM 1479 O O . ALA A 1 183 ? -23.356 4.408 2.786 1.00 88.94 183 ALA A O 1
ATOM 1480 N N . PRO A 1 184 ? -21.648 5.614 3.615 1.00 91.56 184 PRO A N 1
ATOM 1481 C CA . PRO A 1 184 ? -21.181 6.025 2.300 1.00 91.56 184 PRO A CA 1
ATOM 1482 C C . PRO A 1 184 ? -20.729 4.811 1.479 1.00 91.56 184 PRO A C 1
ATOM 1484 O O . PRO A 1 184 ? -20.205 3.834 2.016 1.00 91.56 184 PRO A O 1
ATOM 1487 N N . VAL A 1 185 ? -20.899 4.904 0.153 1.00 88.75 185 VAL A N 1
ATOM 1488 C CA . VAL A 1 185 ? -20.499 3.842 -0.791 1.00 88.75 185 VAL A CA 1
ATOM 1489 C C . VAL A 1 185 ? -19.013 3.518 -0.650 1.00 88.75 185 VAL A C 1
ATOM 1491 O O . VAL A 1 185 ? -18.638 2.349 -0.600 1.00 88.75 185 VAL A O 1
ATOM 1494 N N . GLU A 1 186 ? -18.179 4.555 -0.558 1.00 90.31 186 GLU A N 1
ATOM 1495 C CA . GLU A 1 186 ? -16.755 4.409 -0.285 1.00 90.31 186 GLU A CA 1
ATOM 1496 C C . GLU A 1 186 ? -16.499 4.573 1.221 1.00 90.31 186 GLU A C 1
ATOM 1498 O O . GLU A 1 186 ? -16.842 5.625 1.777 1.00 90.31 186 GLU A O 1
ATOM 1503 N N . PRO A 1 187 ? -15.910 3.568 1.898 1.00 93.31 187 PRO A N 1
ATOM 1504 C CA . PRO A 1 187 ? -15.615 3.662 3.321 1.00 93.31 187 PRO A CA 1
ATOM 1505 C C . PRO A 1 187 ? -14.675 4.824 3.646 1.00 93.31 187 PRO A C 1
ATOM 1507 O O . PRO A 1 187 ? -13.674 5.049 2.969 1.00 93.31 187 PRO A O 1
ATOM 1510 N N . THR A 1 188 ? -14.978 5.546 4.721 1.00 93.38 188 THR A N 1
ATOM 1511 C CA . THR A 1 188 ? -14.140 6.657 5.192 1.00 93.38 188 THR A CA 1
ATOM 1512 C C . THR A 1 188 ? -12.944 6.156 6.002 1.00 93.38 188 THR A C 1
ATOM 1514 O O . THR A 1 188 ? -12.987 5.071 6.588 1.00 93.38 188 THR A O 1
ATOM 1517 N N . ASP A 1 189 ? -11.902 6.983 6.125 1.00 93.12 189 ASP A N 1
ATOM 1518 C CA . ASP A 1 189 ? -10.732 6.682 6.966 1.00 93.12 189 ASP A CA 1
ATOM 1519 C C . ASP A 1 189 ? -11.121 6.344 8.413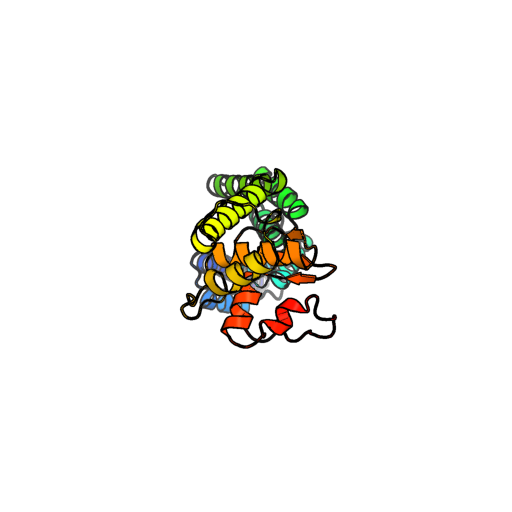 1.00 93.12 189 ASP A C 1
ATOM 1521 O O . ASP A 1 189 ? -10.520 5.475 9.043 1.00 93.12 189 ASP A O 1
ATOM 1525 N N . GLU A 1 190 ? -12.160 6.992 8.944 1.00 94.81 190 GLU A N 1
ATOM 1526 C CA . GLU A 1 190 ? -12.662 6.727 10.293 1.00 94.81 190 GLU A CA 1
ATOM 1527 C C . GLU A 1 190 ? -13.247 5.322 10.414 1.00 94.81 190 GLU A C 1
ATOM 1529 O O . GLU A 1 190 ? -12.942 4.620 11.378 1.00 94.81 190 GLU A O 1
ATOM 1534 N N . MET A 1 191 ? -14.022 4.882 9.418 1.00 95.62 191 MET A N 1
ATOM 1535 C CA . MET A 1 191 ? -14.584 3.529 9.377 1.00 95.62 191 MET A CA 1
ATOM 1536 C C . MET A 1 191 ? -13.467 2.480 9.314 1.00 95.62 191 MET A C 1
ATOM 1538 O O . MET A 1 191 ? -13.475 1.514 10.080 1.00 95.62 191 MET A O 1
ATOM 1542 N N . ILE A 1 192 ? -12.471 2.704 8.448 1.00 94.81 192 ILE A N 1
ATOM 1543 C CA . ILE A 1 192 ? -11.297 1.831 8.277 1.00 94.81 192 ILE A CA 1
ATOM 1544 C C . ILE A 1 192 ? -10.530 1.710 9.599 1.00 94.81 192 ILE A C 1
ATOM 1546 O O . ILE A 1 192 ? -10.186 0.607 10.031 1.00 94.81 192 ILE A O 1
ATOM 1550 N N . VAL A 1 193 ? -10.281 2.839 10.266 1.00 95.44 193 VAL A N 1
ATOM 1551 C CA . VAL A 1 193 ? -9.535 2.883 11.524 1.00 95.44 193 VAL A CA 1
ATOM 1552 C C . VAL A 1 193 ? -10.315 2.255 12.678 1.00 95.44 193 VAL A C 1
ATOM 1554 O O . VAL A 1 193 ? -9.727 1.489 13.443 1.00 95.44 193 VAL A O 1
ATOM 1557 N N . LEU A 1 194 ? -11.617 2.525 12.805 1.00 96.38 194 LEU A N 1
ATOM 1558 C CA . LEU A 1 194 ? -12.460 1.918 13.839 1.00 96.38 194 LEU A CA 1
ATOM 1559 C C . LEU A 1 194 ? -12.508 0.395 13.696 1.00 96.38 194 LEU A C 1
ATOM 1561 O O . LEU A 1 194 ? -12.274 -0.308 14.682 1.00 96.38 194 LEU A O 1
ATOM 1565 N N . LEU A 1 195 ? -12.734 -0.122 12.482 1.00 95.25 195 LEU A N 1
ATOM 1566 C CA . LEU A 1 195 ? -12.711 -1.565 12.244 1.00 95.25 195 LEU A CA 1
ATOM 1567 C C . LEU A 1 195 ? -11.320 -2.154 12.510 1.00 95.25 195 LEU A C 1
ATOM 1569 O O . LEU A 1 195 ? -11.199 -3.221 13.108 1.00 95.25 195 LEU A O 1
ATOM 1573 N N . GLY A 1 196 ? -10.259 -1.453 12.115 1.00 94.88 196 GLY A N 1
ATOM 1574 C CA . GLY A 1 196 ? -8.895 -1.893 12.375 1.00 94.88 196 GLY A CA 1
ATOM 1575 C C . GLY A 1 196 ? -8.560 -1.999 13.866 1.00 94.88 196 GLY A C 1
ATOM 1576 O O . GLY A 1 196 ? -8.022 -3.016 14.300 1.00 94.88 196 GLY A O 1
ATOM 1577 N N . PHE A 1 197 ? -8.927 -1.007 14.684 1.00 96.00 197 PHE A N 1
ATOM 1578 C CA . PHE A 1 197 ? -8.750 -1.113 16.137 1.00 96.00 197 PHE A CA 1
ATOM 1579 C C . PHE A 1 197 ? -9.644 -2.185 16.761 1.00 96.00 197 PHE A C 1
ATOM 1581 O O . PHE A 1 197 ? -9.199 -2.873 17.676 1.00 96.00 197 PHE A O 1
ATOM 1588 N N . TRP A 1 198 ? -10.855 -2.393 16.246 1.00 94.94 198 TRP A N 1
ATOM 1589 C CA . TRP A 1 198 ? -11.683 -3.514 16.682 1.00 94.94 198 TRP A CA 1
ATOM 1590 C C . TRP A 1 198 ? -10.995 -4.865 16.412 1.00 94.94 198 TRP A C 1
ATOM 1592 O O . TRP A 1 198 ? -10.953 -5.709 17.306 1.00 94.94 198 TRP A O 1
ATOM 1602 N N . LEU A 1 199 ? -10.368 -5.047 15.241 1.00 93.06 199 LEU A N 1
ATOM 1603 C CA . LEU A 1 199 ? -9.585 -6.251 14.926 1.00 93.06 199 LEU A CA 1
ATOM 1604 C C . LEU A 1 199 ? -8.390 -6.437 15.874 1.00 93.06 199 LEU A C 1
ATOM 1606 O O . LEU A 1 199 ? -8.099 -7.562 16.288 1.00 93.06 199 LEU A O 1
ATOM 1610 N N . LEU A 1 200 ? -7.705 -5.347 16.241 1.00 92.38 200 LEU A N 1
ATOM 1611 C CA . LEU A 1 200 ? -6.631 -5.393 17.236 1.00 92.38 200 LEU A CA 1
ATOM 1612 C C . LEU A 1 200 ? -7.138 -5.888 18.591 1.00 92.38 200 LEU A C 1
ATOM 1614 O O . LEU A 1 200 ? -6.559 -6.817 19.150 1.00 92.38 200 LEU A O 1
ATOM 1618 N N . GLU A 1 201 ? -8.207 -5.282 19.108 1.00 91.56 201 GLU A N 1
ATOM 1619 C CA . GLU A 1 201 ? -8.697 -5.564 20.459 1.00 91.56 201 GLU A CA 1
ATOM 1620 C C . GLU A 1 201 ? -9.397 -6.927 20.555 1.00 91.56 201 GLU A C 1
ATOM 1622 O O . GLU A 1 201 ? -9.173 -7.668 21.512 1.00 91.56 201 GLU A O 1
ATOM 1627 N N . GLN A 1 202 ? -10.211 -7.303 19.561 1.00 89.00 202 GLN A N 1
ATOM 1628 C CA . GLN A 1 202 ? -10.942 -8.577 19.590 1.00 89.00 202 GLN A CA 1
ATOM 1629 C C . GLN A 1 202 ? -10.068 -9.775 19.231 1.00 89.00 202 GLN A C 1
ATOM 1631 O O . GLN A 1 202 ? -10.183 -10.831 19.853 1.00 89.00 202 GLN A O 1
ATOM 1636 N N . HIS A 1 203 ? -9.175 -9.622 18.251 1.00 87.69 203 HIS A N 1
ATOM 1637 C CA . HIS A 1 203 ? -8.421 -10.746 17.696 1.00 87.69 203 HIS A CA 1
ATOM 1638 C C . HIS A 1 203 ? -6.919 -10.684 17.991 1.00 87.69 203 HIS A C 1
ATOM 1640 O O . HIS A 1 203 ? -6.157 -11.499 17.468 1.00 87.69 203 HIS A O 1
ATOM 1646 N N . ARG A 1 204 ? -6.479 -9.755 18.855 1.00 85.94 204 ARG A N 1
ATOM 1647 C CA . ARG A 1 204 ? -5.061 -9.530 19.201 1.00 85.94 204 ARG A CA 1
ATOM 1648 C C . ARG A 1 204 ? -4.194 -9.289 17.966 1.00 85.94 204 ARG A C 1
ATOM 1650 O O . ARG A 1 204 ? -3.084 -9.813 17.860 1.00 85.94 204 ARG A O 1
ATOM 1657 N N . GLY A 1 205 ? -4.738 -8.540 17.012 1.00 87.50 205 GLY A N 1
ATOM 1658 C CA . GLY A 1 205 ? -4.045 -8.225 15.775 1.00 87.50 205 GLY A CA 1
ATOM 1659 C C . GLY A 1 205 ? -2.837 -7.304 15.973 1.00 87.50 205 GLY A C 1
ATOM 1660 O O . GLY A 1 205 ? -2.590 -6.772 17.057 1.00 87.50 205 GLY A O 1
ATOM 1661 N N . VAL A 1 206 ? -2.110 -7.059 14.885 1.00 91.06 206 VAL A N 1
ATOM 1662 C CA . VAL A 1 206 ? -1.036 -6.063 14.797 1.00 91.06 206 VAL A CA 1
ATOM 1663 C C . VAL A 1 206 ? -1.218 -5.250 13.520 1.00 91.06 206 VAL A C 1
ATOM 1665 O O . VAL A 1 206 ? -1.435 -5.820 12.454 1.00 91.06 206 VAL A O 1
ATOM 1668 N N . TRP A 1 207 ? -1.118 -3.922 13.613 1.00 92.62 207 TRP A N 1
ATOM 1669 C CA . TRP A 1 207 ? -1.141 -3.060 12.431 1.00 92.62 207 TRP A CA 1
ATOM 1670 C C . TRP A 1 207 ? 0.053 -3.348 11.522 1.00 92.62 207 TRP A C 1
ATOM 1672 O O . TRP A 1 207 ? 1.205 -3.322 11.957 1.00 92.62 207 TRP A O 1
ATOM 1682 N N . GLU A 1 208 ? -0.240 -3.536 10.245 1.00 92.00 208 GLU A N 1
ATOM 1683 C CA . GLU A 1 208 ? 0.712 -3.504 9.151 1.00 92.00 208 GLU A CA 1
ATOM 1684 C C . GLU A 1 208 ? 0.399 -2.284 8.287 1.00 92.00 208 GLU A C 1
ATOM 1686 O O . GLU A 1 208 ? -0.715 -2.114 7.790 1.00 92.00 208 GLU A O 1
ATOM 1691 N N . PHE A 1 209 ? 1.389 -1.412 8.139 1.00 88.94 209 PHE A N 1
ATOM 1692 C CA . PHE A 1 209 ? 1.239 -0.155 7.421 1.00 88.94 209 PHE A CA 1
ATOM 1693 C C . PHE A 1 209 ? 1.759 -0.303 5.993 1.00 88.94 209 PHE A C 1
ATOM 1695 O O . PHE A 1 209 ? 2.802 -0.925 5.781 1.00 88.94 209 PHE A O 1
ATOM 1702 N N . GLY A 1 210 ? 1.045 0.293 5.040 1.00 84.56 210 GLY A N 1
ATOM 1703 C CA . GLY A 1 210 ? 1.536 0.559 3.690 1.00 84.56 210 GLY A CA 1
ATOM 1704 C C . GLY A 1 210 ? 1.697 2.060 3.443 1.00 84.56 210 GLY A C 1
ATOM 1705 O O . GLY A 1 210 ? 1.957 2.806 4.388 1.00 84.56 210 GLY A O 1
ATOM 1706 N N . LEU A 1 211 ? 1.571 2.504 2.188 1.00 79.56 211 LEU A N 1
ATOM 1707 C CA . LEU A 1 211 ? 1.718 3.923 1.827 1.00 79.56 211 LEU A CA 1
ATOM 1708 C C . LEU A 1 211 ? 0.384 4.671 1.813 1.00 79.56 211 LEU A C 1
ATOM 1710 O O . LEU A 1 211 ? 0.347 5.859 2.121 1.00 79.56 211 LEU A O 1
ATOM 1714 N N . GLU A 1 212 ? -0.694 3.979 1.458 1.00 79.38 212 GLU A N 1
ATOM 1715 C CA . GLU A 1 212 ? -2.040 4.541 1.359 1.00 79.38 212 GLU A CA 1
ATOM 1716 C C . GLU A 1 212 ? -2.980 3.919 2.406 1.00 79.38 212 GLU A C 1
ATOM 1718 O O . GLU A 1 212 ? -2.729 2.801 2.868 1.00 79.38 212 GLU A O 1
ATOM 1723 N N . PRO A 1 213 ? -4.106 4.577 2.753 1.00 71.38 213 PRO A N 1
ATOM 1724 C CA . PRO A 1 213 ? -5.134 3.984 3.614 1.00 71.38 213 PRO A CA 1
ATOM 1725 C C . PRO A 1 213 ? -5.612 2.608 3.126 1.00 71.38 213 PRO A C 1
ATOM 1727 O O . PRO A 1 213 ? -5.850 1.712 3.933 1.00 71.38 213 PRO A O 1
ATOM 1730 N N . ALA A 1 214 ? -5.682 2.412 1.804 1.00 78.00 214 ALA A N 1
ATOM 1731 C CA . ALA A 1 214 ? -6.043 1.137 1.186 1.00 78.00 214 ALA A CA 1
ATOM 1732 C C . ALA A 1 214 ? -5.010 0.021 1.427 1.00 78.00 214 ALA A C 1
ATOM 1734 O O . ALA A 1 214 ? -5.368 -1.157 1.441 1.00 78.00 214 ALA A O 1
ATOM 1735 N N . ASP A 1 215 ? -3.747 0.387 1.659 1.00 83.56 215 ASP A N 1
ATOM 1736 C CA . ASP A 1 215 ? -2.669 -0.559 1.935 1.00 83.56 215 ASP A CA 1
ATOM 1737 C C . ASP A 1 215 ? -2.598 -0.934 3.432 1.00 83.56 215 ASP A C 1
ATOM 1739 O O . ASP A 1 215 ? -1.820 -1.813 3.813 1.00 83.56 215 ASP A O 1
ATOM 1743 N N . LEU A 1 216 ? -3.386 -0.284 4.303 1.00 89.88 216 LEU A N 1
ATOM 1744 C CA . LEU A 1 216 ? -3.446 -0.626 5.724 1.00 89.88 216 LEU A CA 1
ATOM 1745 C C . LEU A 1 216 ? -4.058 -2.014 5.922 1.00 89.88 216 LEU A C 1
ATOM 1747 O O . LEU A 1 216 ? -5.094 -2.365 5.346 1.00 89.88 216 LEU A O 1
ATOM 1751 N N . ALA A 1 217 ? -3.441 -2.790 6.807 1.00 92.50 217 ALA A N 1
ATOM 1752 C CA . ALA A 1 217 ? -3.967 -4.074 7.229 1.00 92.50 217 ALA A CA 1
ATOM 1753 C C . ALA A 1 217 ? -3.749 -4.325 8.716 1.00 92.50 217 ALA A C 1
ATOM 1755 O O . ALA A 1 217 ? -2.871 -3.751 9.354 1.00 92.50 217 ALA A O 1
ATOM 1756 N N . VAL A 1 218 ? -4.546 -5.231 9.262 1.00 93.25 218 VAL A N 1
ATOM 1757 C CA . VAL A 1 218 ? -4.358 -5.784 10.596 1.00 93.25 218 VAL A CA 1
ATOM 1758 C C . VAL A 1 218 ? -4.036 -7.259 10.439 1.00 93.25 218 VAL A C 1
ATOM 1760 O O . VAL A 1 218 ? -4.866 -8.045 9.978 1.00 93.25 218 VAL A O 1
ATOM 1763 N N . ARG A 1 219 ? -2.816 -7.643 10.815 1.00 91.38 219 ARG A N 1
ATOM 1764 C CA . ARG A 1 219 ? -2.416 -9.045 10.866 1.00 91.38 219 ARG A CA 1
ATOM 1765 C C . ARG A 1 219 ? -2.956 -9.688 12.127 1.00 91.38 219 ARG A C 1
ATOM 1767 O O . ARG A 1 219 ? -2.596 -9.292 13.231 1.00 91.38 219 ARG A O 1
ATOM 1774 N N . VAL A 1 220 ? -3.800 -10.692 11.946 1.00 88.31 220 VAL A N 1
ATOM 1775 C CA . VAL A 1 220 ? -4.362 -11.534 12.997 1.00 88.31 220 VAL A CA 1
ATOM 1776 C C . VAL A 1 220 ? -3.812 -12.937 12.773 1.00 88.31 220 VAL A C 1
ATOM 1778 O O . VAL A 1 220 ? -4.122 -13.573 11.768 1.00 88.31 220 VAL A O 1
ATOM 1781 N N . GLN A 1 221 ? -2.979 -13.414 13.700 1.00 85.44 221 GLN A N 1
ATOM 1782 C CA . GLN A 1 221 ? -2.203 -14.649 13.520 1.00 85.44 221 GLN A CA 1
ATOM 1783 C C . GLN A 1 221 ? -1.357 -14.587 12.228 1.00 85.44 221 GLN A C 1
ATOM 1785 O O . GLN A 1 221 ? -0.494 -13.712 12.115 1.00 85.44 221 GLN A O 1
ATOM 1790 N N . ASP A 1 222 ? -1.624 -15.468 11.260 1.00 84.12 222 ASP A N 1
ATOM 1791 C CA . ASP A 1 222 ? -0.882 -15.586 9.997 1.00 84.12 222 ASP A CA 1
ATOM 1792 C C . ASP A 1 222 ? -1.580 -14.904 8.807 1.00 84.12 222 ASP A C 1
ATOM 1794 O O . ASP A 1 222 ? -1.085 -14.963 7.682 1.00 84.12 222 ASP A O 1
ATOM 1798 N N . VAL A 1 223 ? -2.723 -14.244 9.030 1.00 85.75 223 VAL A N 1
ATOM 1799 C CA . VAL A 1 223 ? -3.523 -13.622 7.964 1.00 85.75 223 VAL A CA 1
ATOM 1800 C C . VAL A 1 223 ? -3.589 -12.111 8.158 1.00 85.75 223 VAL A C 1
ATOM 1802 O O . VAL A 1 223 ? -3.893 -11.622 9.246 1.00 85.75 223 VAL A O 1
ATOM 1805 N N . ALA A 1 224 ? -3.311 -11.359 7.094 1.00 88.50 224 ALA A N 1
ATOM 1806 C CA . ALA A 1 224 ? -3.431 -9.906 7.071 1.00 88.50 224 ALA A CA 1
ATOM 1807 C C . ALA A 1 224 ? -4.773 -9.490 6.462 1.00 88.50 224 ALA A C 1
ATOM 1809 O O . ALA A 1 224 ? -5.023 -9.707 5.277 1.00 88.50 224 ALA A O 1
ATOM 1810 N N . PHE A 1 225 ? -5.624 -8.864 7.270 1.00 90.38 225 PHE A N 1
ATOM 1811 C CA . PHE A 1 225 ? -6.931 -8.383 6.843 1.00 90.38 225 PHE A CA 1
ATOM 1812 C C . PHE A 1 225 ? -6.876 -6.889 6.548 1.00 90.38 225 PHE A C 1
ATOM 1814 O O . PHE A 1 225 ? -6.442 -6.114 7.395 1.00 90.38 225 PHE A O 1
ATOM 1821 N N . SER A 1 226 ? -7.342 -6.469 5.373 1.00 91.31 226 SER A N 1
ATOM 1822 C CA . SER A 1 226 ? -7.532 -5.047 5.075 1.00 91.31 226 SER A CA 1
ATOM 1823 C C . SER A 1 226 ? -8.896 -4.598 5.612 1.00 91.31 226 SER A C 1
ATOM 1825 O O . SER A 1 226 ? -9.913 -5.099 5.121 1.00 91.31 226 SER A O 1
ATOM 1827 N N . PRO A 1 227 ? -8.964 -3.669 6.590 1.00 93.50 227 PRO A N 1
ATOM 1828 C CA . PRO A 1 227 ? -10.242 -3.197 7.115 1.00 93.50 227 PRO A CA 1
ATOM 1829 C C . PRO A 1 227 ? -11.120 -2.582 6.020 1.00 93.50 227 PRO A C 1
ATOM 1831 O O . PRO A 1 227 ? -12.316 -2.846 5.985 1.00 93.50 227 PRO A O 1
ATOM 1834 N N . LEU A 1 228 ? -10.525 -1.851 5.070 1.00 92.75 228 LEU A N 1
ATOM 1835 C CA . LEU A 1 228 ? -11.234 -1.312 3.907 1.00 92.75 228 LEU A CA 1
ATOM 1836 C C . LEU A 1 228 ? -11.962 -2.413 3.122 1.00 92.75 228 LEU A C 1
ATOM 1838 O O . LEU A 1 228 ? -13.161 -2.304 2.867 1.00 92.75 228 LEU A O 1
ATOM 1842 N N . HIS A 1 229 ? -11.250 -3.485 2.765 1.00 90.25 229 HIS A N 1
ATOM 1843 C CA . HIS A 1 229 ? -11.838 -4.586 2.002 1.00 90.25 229 HIS A CA 1
ATOM 1844 C C . HIS A 1 229 ? -12.895 -5.335 2.810 1.00 90.25 229 HIS A C 1
ATOM 1846 O O . HIS A 1 229 ? -13.937 -5.663 2.261 1.00 90.25 229 HIS A O 1
ATOM 1852 N N . LEU A 1 230 ? -12.689 -5.535 4.115 1.00 91.81 230 LEU A N 1
ATOM 1853 C CA . LEU A 1 230 ? -13.704 -6.146 4.975 1.00 91.81 230 LEU A CA 1
ATOM 1854 C C . LEU A 1 230 ? -14.999 -5.322 5.020 1.00 91.81 230 LEU A C 1
ATOM 1856 O O . LEU A 1 230 ? -16.079 -5.900 4.916 1.00 91.81 230 LEU A O 1
ATOM 1860 N N . ILE A 1 231 ? -14.910 -3.990 5.125 1.00 92.88 231 ILE A N 1
ATOM 1861 C CA . ILE A 1 231 ? -16.091 -3.111 5.087 1.00 92.88 231 ILE A CA 1
ATOM 1862 C C . ILE A 1 231 ? -16.802 -3.252 3.740 1.00 92.88 231 ILE A C 1
ATOM 1864 O O . ILE A 1 231 ? -18.005 -3.507 3.704 1.00 92.88 231 ILE A O 1
ATOM 1868 N N . ARG A 1 232 ? -16.051 -3.161 2.633 1.00 91.81 232 ARG A N 1
ATOM 1869 C CA . ARG A 1 232 ? -16.597 -3.321 1.277 1.00 91.81 232 ARG A CA 1
ATOM 1870 C C . ARG A 1 232 ? -17.275 -4.680 1.086 1.00 91.81 232 ARG A C 1
ATOM 1872 O O . ARG A 1 232 ? -18.389 -4.723 0.575 1.00 91.81 232 ARG A O 1
ATOM 1879 N N . SER A 1 233 ? -16.656 -5.773 1.536 1.00 89.88 233 SER A N 1
ATOM 1880 C CA . SER A 1 233 ? -17.231 -7.121 1.443 1.00 89.88 233 SER A CA 1
ATOM 1881 C C . SER A 1 233 ? -18.536 -7.248 2.228 1.00 89.88 233 SER A C 1
ATOM 1883 O O . SER A 1 233 ? -19.456 -7.910 1.755 1.00 89.88 233 SER A O 1
ATOM 1885 N N . VAL A 1 234 ? -18.651 -6.609 3.398 1.00 90.56 234 VAL A N 1
ATOM 1886 C CA . VAL A 1 234 ? -19.913 -6.591 4.155 1.00 90.56 234 VAL A CA 1
ATOM 1887 C C . VAL A 1 234 ? -20.976 -5.761 3.440 1.00 90.56 234 VAL A C 1
ATOM 1889 O O . VAL A 1 234 ? -22.102 -6.228 3.290 1.00 90.56 234 VAL A O 1
ATOM 1892 N N . HIS A 1 235 ? -20.627 -4.571 2.946 1.00 90.19 235 HIS A N 1
ATOM 1893 C CA . HIS A 1 235 ? -21.561 -3.712 2.207 1.00 90.19 235 HIS A CA 1
ATOM 1894 C C . HIS A 1 235 ? -22.079 -4.381 0.925 1.00 90.19 235 HIS A C 1
ATOM 1896 O O . HIS A 1 235 ? -23.253 -4.251 0.590 1.00 90.19 235 HIS A O 1
ATOM 1902 N N . ALA A 1 236 ? -21.225 -5.140 0.234 1.00 88.38 236 ALA A N 1
ATOM 1903 C CA . ALA A 1 236 ? -21.593 -5.909 -0.953 1.00 88.38 236 ALA A CA 1
ATOM 1904 C C . ALA A 1 236 ? -22.318 -7.235 -0.635 1.00 88.38 236 ALA A C 1
ATOM 1906 O O . ALA A 1 236 ? -22.719 -7.947 -1.553 1.00 88.38 236 ALA A O 1
ATOM 1907 N N . GLY A 1 237 ? -22.473 -7.599 0.645 1.00 86.44 237 GLY A N 1
ATOM 1908 C CA . GLY A 1 237 ? -23.099 -8.854 1.073 1.00 86.44 237 GLY A CA 1
ATOM 1909 C C . GLY A 1 237 ? -22.238 -10.110 0.872 1.00 86.44 237 GLY A C 1
ATOM 1910 O O . GLY A 1 237 ? -22.732 -11.219 1.064 1.00 86.44 237 GLY A O 1
ATOM 1911 N N . GLY A 1 238 ? -20.959 -9.961 0.514 1.00 85.81 238 GLY A N 1
ATOM 1912 C CA . GLY A 1 238 ? -20.006 -11.069 0.384 1.00 85.81 238 GLY A CA 1
ATOM 1913 C C . GLY A 1 238 ? -19.549 -11.655 1.727 1.00 85.81 238 GLY A C 1
ATOM 1914 O O . GLY A 1 238 ? -19.066 -12.785 1.773 1.00 85.81 238 GLY A O 1
ATOM 1915 N N . LEU A 1 239 ? -19.717 -10.909 2.823 1.00 86.75 239 LEU A N 1
ATOM 1916 C CA . LEU A 1 239 ? -19.413 -11.342 4.188 1.00 86.75 239 LEU A CA 1
ATOM 1917 C C . LEU A 1 239 ? -20.504 -10.860 5.152 1.00 86.75 239 LEU A C 1
ATOM 1919 O O . LEU A 1 239 ? -20.928 -9.709 5.075 1.00 86.75 239 LEU A O 1
ATOM 1923 N N . SER A 1 240 ? -20.944 -11.700 6.094 1.00 88.12 240 SER A N 1
ATOM 1924 C CA . SER A 1 240 ? -21.853 -11.245 7.153 1.00 88.12 240 SER A CA 1
ATOM 1925 C C . SER A 1 240 ? -21.085 -10.691 8.360 1.00 88.12 240 SER A C 1
ATOM 1927 O O . SER A 1 240 ? -19.938 -11.058 8.621 1.00 88.12 240 SER A O 1
ATOM 1929 N N . ARG A 1 241 ? -21.731 -9.845 9.173 1.00 85.69 241 ARG A N 1
ATOM 1930 C CA . ARG A 1 241 ? -21.122 -9.338 10.421 1.00 85.69 241 ARG A CA 1
ATOM 1931 C C . ARG A 1 241 ? -20.811 -10.464 11.415 1.00 85.69 241 ARG A C 1
ATOM 1933 O O . ARG A 1 241 ? -19.797 -10.411 12.100 1.00 85.69 241 ARG A O 1
ATOM 1940 N N . ALA A 1 242 ? -21.621 -11.522 11.431 1.00 85.88 242 ALA A N 1
ATOM 1941 C CA . ALA A 1 242 ? -21.365 -12.707 12.249 1.00 85.88 242 ALA A CA 1
ATOM 1942 C C . ALA A 1 242 ? -20.130 -13.502 11.783 1.00 85.88 242 ALA A C 1
ATOM 1944 O O . ALA A 1 242 ? -19.536 -14.226 12.583 1.00 85.88 242 ALA A O 1
ATOM 1945 N N . ASP A 1 243 ? -19.744 -13.389 10.509 1.00 86.50 243 ASP A N 1
ATOM 1946 C CA . ASP A 1 243 ? -18.522 -14.011 9.993 1.00 86.50 243 ASP A CA 1
ATOM 1947 C C . ASP A 1 243 ? -17.278 -13.201 10.375 1.00 86.50 243 ASP A C 1
ATOM 1949 O O . ASP A 1 243 ? -16.248 -13.797 10.692 1.00 86.50 243 ASP A O 1
ATOM 1953 N N . LEU A 1 244 ? -17.380 -11.864 10.441 1.00 84.50 244 LEU A N 1
ATOM 1954 C CA . LEU A 1 244 ? -16.307 -11.005 10.962 1.00 84.50 244 LEU A CA 1
ATOM 1955 C C . LEU A 1 244 ? -15.947 -11.352 12.411 1.00 84.50 244 LEU A C 1
ATOM 1957 O O . LEU A 1 244 ? -14.770 -11.460 12.743 1.00 84.50 244 LEU A O 1
ATOM 1961 N N . GLU A 1 245 ? -16.938 -11.579 13.274 1.00 84.19 245 GLU A N 1
ATOM 1962 C CA . GLU A 1 245 ? -16.698 -11.943 14.681 1.00 84.19 245 GLU A CA 1
ATOM 1963 C C . GLU A 1 245 ? -15.974 -13.289 14.852 1.00 84.19 245 GLU A C 1
ATOM 1965 O O . GLU A 1 245 ? -15.375 -13.547 15.896 1.00 84.19 245 GLU A O 1
ATOM 1970 N N . LYS A 1 246 ? -16.011 -14.155 13.832 1.00 84.19 246 LYS A N 1
ATOM 1971 C CA . LYS A 1 246 ? -15.394 -15.490 13.847 1.00 84.19 246 LYS A CA 1
ATOM 1972 C C . LYS A 1 246 ? -13.984 -15.512 13.257 1.00 84.19 246 LYS A C 1
ATOM 1974 O O . LYS A 1 246 ? -13.427 -16.596 13.082 1.00 84.19 246 LYS A O 1
ATOM 1979 N N . LEU A 1 247 ? -13.397 -14.355 12.946 1.00 77.25 247 LEU A N 1
ATOM 1980 C CA . LEU A 1 247 ? -12.014 -14.282 12.480 1.00 77.25 247 LEU A CA 1
ATOM 1981 C C . LEU A 1 247 ? -11.037 -14.864 13.535 1.00 77.25 247 LEU A C 1
ATOM 1983 O O . LEU A 1 247 ? -11.254 -14.709 14.739 1.00 77.25 247 LEU A O 1
ATOM 1987 N N . PRO A 1 248 ? -9.932 -15.513 13.130 1.00 67.75 248 PRO A N 1
ATOM 1988 C CA . PRO A 1 248 ? -9.547 -15.807 11.756 1.00 67.75 248 PRO A CA 1
ATOM 1989 C C . PRO A 1 248 ? -10.412 -16.931 11.177 1.00 67.75 248 PRO A C 1
ATOM 1991 O O . PRO A 1 248 ? -10.534 -18.010 11.757 1.00 67.75 248 PRO A O 1
ATOM 1994 N N . LEU A 1 249 ? -10.997 -16.679 10.004 1.00 61.94 249 LEU A N 1
ATOM 1995 C CA . LEU A 1 249 ? -11.668 -17.717 9.229 1.00 61.94 249 LEU A CA 1
ATOM 1996 C C . LEU A 1 249 ? -10.604 -18.779 8.931 1.00 61.94 249 LEU A C 1
ATOM 1998 O O . LEU A 1 249 ? -9.518 -18.440 8.458 1.00 61.94 249 LEU A O 1
ATOM 2002 N N . SER A 1 250 ? -10.866 -20.045 9.272 1.00 46.47 250 SER A N 1
ATOM 2003 C CA . SER A 1 250 ? -9.906 -21.123 9.024 1.00 46.47 250 SER A CA 1
ATOM 2004 C C . SER A 1 250 ? -9.436 -21.079 7.568 1.00 46.47 250 SER A C 1
ATOM 2006 O O . SER A 1 250 ? -10.234 -20.772 6.683 1.00 46.47 250 SER A O 1
ATOM 2008 N N . ALA A 1 251 ? -8.165 -21.417 7.321 1.00 40.22 251 ALA A N 1
ATOM 2009 C CA . ALA A 1 251 ? -7.437 -21.334 6.041 1.00 40.22 251 ALA A CA 1
ATOM 2010 C C . ALA A 1 251 ? -8.101 -22.004 4.806 1.00 40.22 251 ALA A C 1
ATOM 2012 O O . ALA A 1 251 ? -7.536 -22.027 3.718 1.00 40.22 251 ALA A O 1
ATOM 2013 N N . SER A 1 252 ? -9.307 -22.545 4.949 1.00 37.19 252 SER A N 1
ATOM 2014 C CA . SER A 1 252 ? -10.173 -23.097 3.913 1.00 37.19 252 SER A CA 1
ATOM 2015 C C . SER A 1 252 ? -11.049 -22.064 3.192 1.00 37.19 252 SER A C 1
ATOM 2017 O O . SER A 1 252 ? -11.964 -22.471 2.478 1.00 37.19 252 SER A O 1
ATOM 2019 N N . ALA A 1 253 ? -10.808 -20.757 3.338 1.00 39.25 253 ALA A N 1
ATOM 2020 C CA . ALA A 1 253 ? -11.557 -19.733 2.609 1.00 39.25 253 ALA A CA 1
ATOM 2021 C C . ALA A 1 253 ? -10.719 -18.990 1.546 1.00 39.25 253 ALA A C 1
ATOM 2023 O O . ALA A 1 253 ? -10.521 -17.781 1.646 1.00 39.25 253 ALA A O 1
ATOM 2024 N N . PRO A 1 254 ? -10.250 -19.680 0.487 1.00 37.12 254 PRO A N 1
ATOM 2025 C CA . PRO A 1 254 ? -9.541 -19.051 -0.627 1.00 37.12 254 PRO A CA 1
ATOM 2026 C C . PRO A 1 254 ? -10.457 -18.214 -1.543 1.00 37.12 254 PRO A C 1
ATOM 2028 O O . PRO A 1 254 ? -9.986 -17.681 -2.535 1.00 37.12 254 PRO A O 1
ATOM 2031 N N . ARG A 1 255 ? -11.757 -18.082 -1.240 1.00 41.44 255 ARG A N 1
ATOM 2032 C CA . ARG A 1 255 ? -12.748 -17.461 -2.140 1.00 41.44 255 ARG A CA 1
ATOM 2033 C C . ARG A 1 255 ? -13.088 -15.998 -1.846 1.00 41.44 255 ARG A C 1
ATOM 2035 O O . ARG A 1 255 ? -13.943 -15.446 -2.522 1.00 41.44 255 ARG A O 1
ATOM 2042 N N . PHE A 1 256 ? -12.454 -15.356 -0.865 1.00 46.62 256 PHE A N 1
ATOM 2043 C CA . PHE A 1 256 ? -12.786 -13.964 -0.518 1.00 46.62 256 PHE A CA 1
ATOM 2044 C C . PHE A 1 256 ? -12.111 -12.903 -1.401 1.00 46.62 256 PHE A C 1
ATOM 2046 O O . PHE A 1 256 ? -12.439 -11.729 -1.272 1.00 46.62 256 PHE A O 1
ATOM 2053 N N . TYR A 1 257 ? -11.195 -13.299 -2.291 1.00 44.19 257 TYR A N 1
ATOM 2054 C CA . TYR A 1 257 ? -10.390 -12.376 -3.101 1.00 44.19 257 TYR A CA 1
ATOM 2055 C C . TYR A 1 257 ? -10.590 -12.524 -4.617 1.00 44.19 257 TYR A C 1
ATOM 2057 O O . TYR A 1 257 ? -9.892 -11.854 -5.367 1.00 44.19 257 TYR A O 1
ATOM 2065 N N . GLU A 1 258 ? -11.495 -13.393 -5.084 1.00 33.03 258 GLU A N 1
ATOM 2066 C CA . GLU A 1 258 ? -11.629 -13.670 -6.527 1.00 33.03 258 GLU A CA 1
ATOM 2067 C C . GLU A 1 258 ? -12.686 -12.825 -7.252 1.00 33.03 258 GLU A C 1
ATOM 2069 O O . GLU A 1 258 ? -12.613 -12.744 -8.471 1.00 33.03 258 GLU A O 1
ATOM 2074 N N . ASP A 1 259 ? -13.590 -12.128 -6.553 1.00 34.53 259 ASP A N 1
ATOM 2075 C CA . ASP A 1 259 ? -14.605 -11.284 -7.202 1.00 34.53 259 ASP A CA 1
ATOM 2076 C C . ASP A 1 259 ? -14.748 -9.922 -6.490 1.00 34.53 259 ASP A C 1
ATOM 2078 O O . ASP A 1 259 ? -15.585 -9.750 -5.599 1.00 34.53 259 ASP A O 1
ATOM 2082 N N . ALA A 1 260 ? -13.919 -8.951 -6.887 1.00 35.78 260 ALA A N 1
ATOM 2083 C CA . ALA A 1 260 ? -14.126 -7.514 -6.680 1.00 35.78 260 ALA A CA 1
ATOM 2084 C C . ALA A 1 260 ? -13.693 -6.742 -7.934 1.00 35.78 260 ALA A C 1
ATOM 2086 O O . ALA A 1 260 ? -12.590 -7.034 -8.447 1.00 35.78 260 ALA A O 1
#

Foldseek 3Di:
DVVVVVVVVVVLLVVLVVLLVVLVVCLVVVVLVSSVVSLVVSDDPDDLLSQLSSLQSVLSSCVSVVVLVSSLVSLVSSVVSPNDALSSLQSNLQSCQLVLVLVSSLVSLVVSLVRDPDPVVNVVSVVQNVLSVCVVVCVVVVVLQVLQQVLLCVQVVDRDTLVVADPVSLVSCCDVPAVDPPADLQHDLNNQSSQLSVCCVLQVWDWRHHRDLQSIWTHRPNDTHRSRLVSNCCVVVVDPPVRVSVPPPPPPCPPSPDDD

Secondary structure (DSSP, 8-state):
-HHHHHHHHHHHHHHHHHHHHHHHHHHHTT-HHHHHHHHHHT--SS-HHHHHHHHHHHHHHHHHTT-HHHHHHHHHHHHHTT---HHHHHHHHHHHHHTT-HHHHHHHHHHHHHH---TTHHHHHHHHHHHHHHHHTTHHHHHHHHHHHHHHHHHHSS---GGG--HHHHHHHHHHHTS-TT--SSPPHHHHHHHHHHHHHHH--EEE--SSGGG-EEEETTEEE-HHHHHHHHHTTSS-HHHHTTPSPPTT-TTSSS--

Sequence (260 aa):
MFRWIVRLFYRKKVRRIENMSRALQLIGQKDLRAAGALIQESRPSEFLEDLSLYYFVRGRFQLECLELEAAECYLNAAFALGFRRPALFLSLGLCKARLRRLGEAYELLTLARRLSTEAEEQPILDALLALLDEVRSGRARAGLETLATNAAARILGRKSRPGDWRKADWQKLLDEGVFMDDAPVEPTDEMIVLLGFWLLEQHRGVWEFGLEPADLAVRVQDVAFSPLHLIRSVHAGGLSRADLEKLPLSASAPRFYEDA

Radius of gyration: 22.72 Å; chains: 1; bounding box: 52×40×75 Å

pLDDT: mean 87.62, std 12.93, range [33.03, 97.88]